Protein AF-A0A2E3AZ59-F1 (afdb_monomer)

Secondary structure (DSSP, 8-state):
-----SPPHHHHHHHHHHHHHHHHHHHHHH-S-HHHHHHHHHHHHHHHHHHHHHTT-HHHHHHIIIIIIIIIIHHHHHHHHH-------TTTHHHHHHHHHHHHHHHHHHHHHHHHS-HHHH------S-TTSSSS-HHHHHHHHHHHTSHHHHHHHHHHHHHHHHHHHHHH----

Solvent-accessible surface area (backbone atoms only — not comparable to full-atom values): 10117 Å² total; per-residue (Å²): 144,88,81,83,85,69,79,47,74,64,54,52,51,48,54,54,41,53,50,50,29,54,53,31,56,52,44,32,76,67,44,92,46,67,50,62,18,28,54,36,46,27,52,27,39,48,35,50,20,52,52,28,47,76,69,72,36,54,65,60,19,51,47,33,44,53,46,47,29,59,42,51,26,47,50,49,29,52,54,48,65,68,56,85,78,78,79,87,72,85,73,50,78,68,50,55,68,60,51,49,57,64,53,51,54,52,51,51,51,51,52,45,61,64,66,74,44,68,61,81,73,72,64,76,65,84,74,86,63,77,86,83,66,68,88,81,41,63,65,60,52,53,51,48,41,40,62,66,77,36,35,65,60,48,50,52,51,52,51,49,54,51,50,50,51,52,50,54,51,57,70,67,55,74,79,130

Radius of gyration: 21.85 Å; Cα contacts (8 Å, |Δi|>4): 93; chains: 1; bounding box: 46×42×78 Å

pLDDT: mean 82.05, std 17.54, range [39.5, 98.25]

Nearest PDB structures (foldseek):
  7wg5-assembly1_G  TM=8.136E-01  e=2.799E-06  Arabidopsis thaliana
  8e73-assembly1_6M  TM=8.277E-01  e=1.638E-05  Vigna radiata
  7zmh-assembly1_6  TM=7.702E-01  e=1.243E-05  Thermochaetoides thermophila DSM 1495
  6zka-assembly1_J  TM=6.347E-01  e=2.939E-03  Ovis aries
  8rgq-assembly1_J  TM=6.665E-01  e=9.368E-03  Mus musculus

Mean predicted aligned error: 10.32 Å

Structure (mmCIF, N/CA/C/O backbone):
data_AF-A0A2E3AZ59-F1
#
_entry.id   AF-A0A2E3AZ59-F1
#
loop_
_atom_site.group_PDB
_atom_site.id
_atom_site.type_symbol
_atom_site.label_atom_id
_atom_site.label_alt_id
_atom_site.label_comp_id
_atom_site.label_asym_id
_atom_site.label_entity_id
_atom_site.label_seq_id
_atom_site.pdbx_PDB_ins_code
_atom_site.Cartn_x
_atom_site.Cartn_y
_atom_site.Cartn_z
_atom_site.occupancy
_atom_site.B_iso_or_equiv
_atom_site.auth_seq_id
_atom_site.auth_comp_id
_atom_site.auth_asym_id
_atom_site.auth_atom_id
_atom_site.pdbx_PDB_model_num
ATOM 1 N N . MET A 1 1 ? 7.737 2.248 -43.122 1.00 44.78 1 MET A N 1
ATOM 2 C CA . MET A 1 1 ? 7.729 2.952 -41.824 1.00 44.78 1 MET A CA 1
ATOM 3 C C . MET A 1 1 ? 6.278 3.215 -41.453 1.00 44.78 1 MET A C 1
ATOM 5 O O . MET A 1 1 ? 5.835 4.338 -41.598 1.00 44.78 1 MET A O 1
ATOM 9 N N . GLU A 1 2 ? 5.519 2.183 -41.071 1.00 46.75 2 GLU A N 1
ATOM 10 C CA . GLU A 1 2 ? 4.106 2.366 -40.689 1.00 46.75 2 GLU A CA 1
ATOM 11 C C . GLU A 1 2 ? 3.578 1.127 -39.946 1.00 46.75 2 GLU A C 1
ATOM 13 O O . GLU A 1 2 ? 2.831 0.331 -40.496 1.00 46.75 2 GLU A O 1
ATOM 18 N N . PHE A 1 3 ? 4.062 0.912 -38.718 1.00 46.97 3 PHE A N 1
ATOM 19 C CA . PHE A 1 3 ? 3.460 -0.007 -37.731 1.00 46.97 3 PHE A CA 1
ATOM 20 C C . PHE A 1 3 ? 3.646 0.499 -36.284 1.00 46.97 3 PHE A C 1
ATOM 22 O O . PHE A 1 3 ? 3.462 -0.258 -35.336 1.00 46.97 3 PHE A O 1
ATOM 29 N N . ALA A 1 4 ? 4.032 1.766 -36.102 1.00 54.22 4 ALA A N 1
ATOM 30 C CA . ALA A 1 4 ? 4.046 2.404 -34.790 1.00 54.22 4 ALA A CA 1
ATOM 31 C C . ALA A 1 4 ? 2.634 2.941 -34.508 1.00 54.22 4 ALA A C 1
ATOM 33 O O . ALA A 1 4 ? 2.013 3.483 -35.416 1.00 54.22 4 ALA A O 1
ATOM 34 N N . ASP A 1 5 ? 2.155 2.780 -33.275 1.00 58.53 5 ASP A N 1
ATOM 35 C CA . ASP A 1 5 ? 0.933 3.395 -32.721 1.00 58.53 5 ASP A CA 1
ATOM 36 C C . ASP A 1 5 ? -0.376 2.587 -32.781 1.00 58.53 5 ASP A C 1
ATOM 38 O O . ASP A 1 5 ? -1.468 3.156 -32.761 1.00 58.53 5 ASP A O 1
ATOM 42 N N . LEU A 1 6 ? -0.313 1.251 -32.737 1.00 54.75 6 LEU A N 1
ATOM 43 C CA . LEU A 1 6 ? -1.399 0.516 -32.078 1.00 54.75 6 LEU A CA 1
ATOM 44 C C . LEU A 1 6 ? -1.042 0.391 -30.594 1.00 54.75 6 LEU A C 1
ATOM 46 O O . LEU A 1 6 ? 0.043 -0.119 -30.302 1.00 54.75 6 LEU A O 1
ATOM 50 N N . PRO A 1 7 ? -1.903 0.841 -29.658 1.00 63.53 7 PRO A N 1
ATOM 51 C CA . PRO A 1 7 ? -1.644 0.633 -28.243 1.00 63.53 7 PRO A CA 1
ATOM 52 C C . PRO A 1 7 ? -1.493 -0.868 -28.021 1.00 63.53 7 PRO A C 1
ATOM 54 O O . PRO A 1 7 ? -2.356 -1.658 -28.428 1.00 63.53 7 PRO A O 1
ATOM 57 N N . THR A 1 8 ? -0.370 -1.273 -27.431 1.00 82.44 8 THR A N 1
ATOM 58 C CA . THR A 1 8 ? -0.173 -2.684 -27.127 1.00 82.44 8 THR A CA 1
ATOM 59 C C . THR A 1 8 ? -1.258 -3.111 -26.140 1.00 82.44 8 THR A C 1
ATOM 61 O O . THR A 1 8 ? -1.796 -2.297 -25.385 1.00 82.44 8 THR A O 1
ATOM 64 N N . LEU A 1 9 ? -1.615 -4.397 -26.127 1.00 83.81 9 LEU A N 1
ATOM 65 C CA . LEU A 1 9 ? -2.611 -4.904 -25.176 1.00 83.81 9 LEU A CA 1
ATOM 66 C C . LEU A 1 9 ? -2.239 -4.536 -23.726 1.00 83.81 9 LEU A C 1
ATOM 68 O O . LEU A 1 9 ? -3.120 -4.258 -22.917 1.00 83.81 9 LEU A O 1
ATOM 72 N N . VAL A 1 10 ? -0.939 -4.453 -23.429 1.00 85.88 10 VAL A N 1
ATOM 73 C CA . VAL A 1 10 ? -0.396 -4.012 -22.139 1.00 85.88 10 VAL A CA 1
ATOM 74 C C . VAL A 1 10 ? -0.716 -2.541 -21.856 1.00 85.88 10 VAL A C 1
ATOM 76 O O . VAL A 1 10 ? -1.188 -2.244 -20.762 1.00 85.88 10 VAL A O 1
ATOM 79 N N . ASP A 1 11 ? -0.557 -1.638 -22.829 1.00 87.75 11 ASP A N 1
ATOM 80 C CA . ASP A 1 11 ? -0.865 -0.207 -22.663 1.00 87.75 11 ASP A CA 1
ATOM 81 C C . ASP A 1 11 ? -2.353 0.027 -22.388 1.00 87.75 11 ASP A C 1
ATOM 83 O O . ASP A 1 11 ? -2.728 0.832 -21.532 1.00 87.75 11 ASP A O 1
ATOM 87 N N . ILE A 1 12 ? -3.224 -0.709 -23.085 1.00 90.44 12 ILE A N 1
ATOM 88 C CA . ILE A 1 12 ? -4.675 -0.628 -22.874 1.00 90.44 12 ILE A CA 1
ATOM 89 C C . ILE A 1 12 ? -5.021 -1.075 -21.450 1.00 90.44 12 ILE A C 1
ATOM 91 O O . ILE A 1 12 ? -5.751 -0.381 -20.739 1.00 90.44 12 ILE A O 1
ATOM 95 N N . VAL A 1 13 ? -4.484 -2.221 -21.016 1.00 90.69 13 VAL A N 1
ATOM 96 C CA . VAL A 1 13 ? -4.709 -2.741 -19.660 1.00 90.69 13 VAL A CA 1
ATOM 97 C C . VAL A 1 13 ? -4.154 -1.774 -18.613 1.00 90.69 13 VAL A C 1
ATOM 99 O O . VAL A 1 13 ? -4.839 -1.502 -17.628 1.00 90.69 13 VAL A O 1
ATOM 102 N N . PHE A 1 14 ? -2.974 -1.195 -18.844 1.00 92.44 14 PHE A N 1
ATOM 103 C CA . PHE A 1 14 ? -2.369 -0.199 -17.963 1.00 92.44 14 PHE A CA 1
ATOM 104 C C . PHE A 1 14 ? -3.303 0.989 -17.731 1.00 92.44 14 PHE A C 1
ATOM 106 O O . PHE A 1 14 ? -3.635 1.291 -16.584 1.00 92.44 14 PHE A O 1
ATOM 113 N N . TRP A 1 15 ? -3.783 1.631 -18.799 1.00 93.12 15 TRP A N 1
ATOM 114 C CA . TRP A 1 15 ? -4.648 2.807 -18.684 1.00 93.12 15 TRP A CA 1
ATOM 115 C C . TRP A 1 15 ? -5.982 2.497 -18.002 1.00 93.12 15 TRP A C 1
ATOM 117 O O . TRP A 1 15 ? -6.451 3.290 -17.183 1.00 93.12 15 TRP A O 1
ATOM 127 N N . ILE A 1 16 ? -6.574 1.332 -18.286 1.00 94.69 16 ILE A N 1
ATOM 128 C CA . ILE A 1 16 ? -7.811 0.887 -17.630 1.00 94.69 16 ILE A CA 1
ATOM 129 C C . ILE A 1 16 ? -7.588 0.715 -16.124 1.00 94.69 16 ILE A C 1
ATOM 131 O O . ILE A 1 16 ? -8.355 1.247 -15.319 1.00 94.69 16 ILE A O 1
ATOM 135 N N . VAL A 1 17 ? -6.533 -0.000 -15.726 1.00 95.19 17 VAL A N 1
ATOM 136 C CA . VAL A 1 17 ? -6.229 -0.269 -14.313 1.00 95.19 17 VAL A CA 1
ATOM 137 C C . VAL A 1 17 ? -5.813 1.012 -13.582 1.00 95.19 17 VAL A C 1
ATOM 139 O O . VAL A 1 17 ? -6.218 1.225 -12.436 1.00 95.19 17 VAL A O 1
ATOM 142 N N . ALA A 1 18 ? -5.065 1.901 -14.237 1.00 95.12 18 ALA A N 1
ATOM 143 C CA . ALA A 1 18 ? -4.673 3.196 -13.691 1.00 95.12 18 ALA A CA 1
ATOM 144 C C . ALA A 1 18 ? -5.896 4.081 -13.410 1.00 95.12 18 ALA A C 1
ATOM 146 O O . ALA A 1 18 ? -6.047 4.589 -12.297 1.00 95.12 18 ALA A O 1
ATOM 147 N N . LEU A 1 19 ? -6.821 4.198 -14.370 1.00 95.50 19 LEU A N 1
ATOM 148 C CA . LEU A 1 19 ? -8.084 4.909 -14.160 1.00 95.50 19 LEU A CA 1
ATOM 149 C C . LEU A 1 19 ? -8.882 4.290 -13.015 1.00 95.50 19 LEU A C 1
ATOM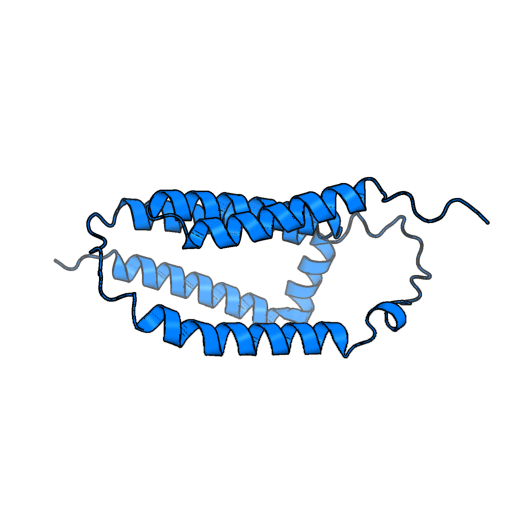 151 O O . LEU A 1 19 ? -9.361 5.013 -12.143 1.00 95.50 19 LEU A O 1
ATOM 155 N N . PHE A 1 20 ? -8.986 2.962 -12.973 1.00 95.56 20 PHE A N 1
ATOM 156 C CA . PHE A 1 20 ? -9.710 2.271 -11.910 1.00 95.56 20 PHE A CA 1
ATOM 157 C C . PHE A 1 20 ? -9.103 2.534 -10.525 1.00 95.56 20 PHE A C 1
ATOM 159 O O . PHE A 1 20 ? -9.833 2.749 -9.558 1.00 95.56 20 PHE A O 1
ATOM 166 N N . THR A 1 21 ? -7.773 2.607 -10.437 1.00 96.31 21 THR A N 1
ATOM 167 C CA . THR A 1 21 ? -7.051 2.945 -9.203 1.00 96.31 21 THR A CA 1
ATOM 168 C C . THR A 1 21 ? -7.366 4.372 -8.747 1.00 96.31 21 THR A C 1
ATOM 170 O O . THR A 1 21 ? -7.686 4.590 -7.577 1.00 96.31 21 THR A O 1
ATOM 173 N N . ILE A 1 22 ? -7.351 5.342 -9.669 1.00 95.25 22 ILE A N 1
ATOM 174 C CA . ILE A 1 22 ? -7.668 6.749 -9.375 1.00 95.25 22 ILE A CA 1
ATOM 175 C C . ILE A 1 22 ? -9.129 6.896 -8.935 1.00 95.25 22 ILE A C 1
ATOM 177 O O . ILE A 1 22 ? -9.405 7.470 -7.879 1.00 95.25 22 ILE A O 1
ATOM 181 N N . PHE A 1 23 ? -10.071 6.345 -9.706 1.00 95.56 23 PHE A N 1
ATOM 182 C CA . PHE A 1 23 ? -11.494 6.392 -9.371 1.00 95.56 23 PHE A CA 1
ATOM 183 C C . PHE A 1 23 ? -11.788 5.698 -8.047 1.00 95.56 23 PHE A C 1
ATOM 185 O O . PHE A 1 23 ? -12.545 6.229 -7.236 1.00 95.56 23 PHE A O 1
ATOM 192 N N . GLY A 1 24 ? -11.161 4.550 -7.792 1.00 93.44 24 GLY A N 1
ATOM 193 C CA . GLY A 1 24 ? -11.281 3.862 -6.518 1.00 93.44 24 GLY A CA 1
ATOM 194 C C . GLY A 1 24 ? -10.763 4.717 -5.359 1.00 93.44 24 GLY A C 1
ATOM 195 O O . GLY A 1 24 ? -11.459 4.845 -4.356 1.00 93.44 24 GLY A O 1
ATOM 196 N N . SER A 1 25 ? -9.613 5.387 -5.513 1.00 94.25 25 SER A N 1
ATOM 197 C CA . SER A 1 25 ? -9.0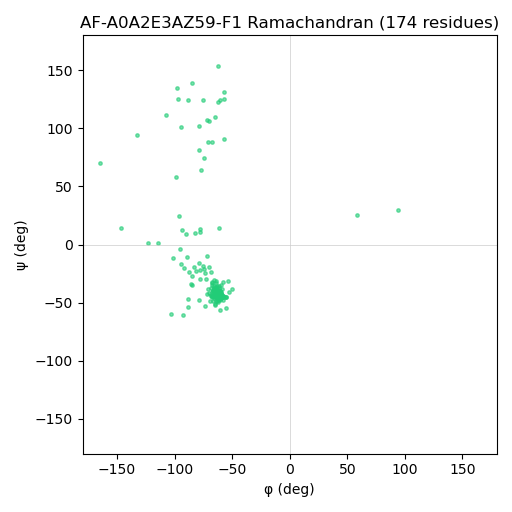68 6.288 -4.486 1.00 94.25 25 SER A CA 1
ATOM 198 C C . SER A 1 25 ? -10.011 7.453 -4.172 1.00 94.25 25 SER A C 1
ATOM 200 O O . SER A 1 25 ? -10.205 7.798 -3.006 1.00 94.25 25 SER A O 1
ATOM 202 N N . ILE A 1 26 ? -10.629 8.047 -5.195 1.00 94.00 26 ILE A N 1
ATOM 203 C CA . ILE A 1 26 ? -11.628 9.112 -5.021 1.00 94.00 26 ILE A CA 1
ATOM 204 C C . ILE A 1 26 ? -12.888 8.554 -4.342 1.00 94.00 26 ILE A C 1
ATOM 206 O O . ILE A 1 26 ? -13.469 9.182 -3.455 1.00 94.00 26 ILE A O 1
ATOM 210 N N . ALA A 1 27 ? -13.318 7.351 -4.714 1.00 93.56 27 ALA A N 1
ATOM 211 C CA . ALA A 1 27 ? -14.513 6.744 -4.149 1.00 93.56 27 ALA A CA 1
ATOM 212 C C . ALA A 1 27 ? -14.348 6.386 -2.657 1.00 93.56 27 ALA A C 1
ATOM 214 O O . ALA A 1 27 ? -15.304 6.554 -1.902 1.00 93.56 27 ALA A O 1
ATOM 215 N N . ILE A 1 28 ? -13.149 6.007 -2.191 1.00 94.06 28 ILE A N 1
ATOM 216 C CA . ILE A 1 28 ? -12.863 5.760 -0.759 1.00 94.06 28 ILE A CA 1
ATOM 217 C C . ILE A 1 28 ? -13.217 6.978 0.104 1.00 94.06 28 ILE A C 1
ATOM 219 O O . ILE A 1 28 ? -13.861 6.820 1.144 1.00 94.06 28 ILE A O 1
ATOM 223 N N . ILE A 1 29 ? -12.829 8.182 -0.333 1.00 90.38 29 ILE A N 1
ATOM 224 C CA . ILE A 1 29 ? -13.067 9.433 0.407 1.00 90.38 29 ILE A CA 1
ATOM 225 C C . ILE A 1 29 ? -14.480 9.997 0.205 1.00 90.38 29 ILE A C 1
ATOM 227 O O . ILE A 1 29 ? -14.962 10.756 1.039 1.00 90.38 29 ILE A O 1
ATOM 231 N N . THR A 1 30 ? -15.152 9.632 -0.891 1.00 88.69 30 THR A N 1
ATOM 232 C CA . THR A 1 30 ? -16.495 10.142 -1.220 1.00 88.69 30 THR A CA 1
ATOM 233 C C . THR A 1 30 ? -17.602 9.333 -0.538 1.00 88.69 30 THR A C 1
ATOM 235 O O . THR A 1 30 ? -18.699 9.834 -0.286 1.00 88.69 30 THR A O 1
ATOM 238 N N . VAL A 1 31 ? -17.352 8.055 -0.241 1.00 89.81 31 VAL A N 1
ATOM 239 C CA . VAL A 1 31 ? -18.350 7.159 0.347 1.00 89.81 31 VAL A CA 1
ATOM 240 C C . VAL A 1 31 ? -18.565 7.469 1.832 1.00 89.81 31 VAL A C 1
ATOM 242 O O . VAL A 1 31 ? -17.662 7.390 2.653 1.00 89.81 31 VAL A O 1
ATOM 245 N N . ASN A 1 32 ? -19.821 7.736 2.203 1.00 83.94 32 ASN A N 1
ATOM 246 C CA . ASN A 1 32 ? -20.212 8.096 3.575 1.00 83.94 32 ASN A CA 1
ATOM 247 C C . ASN A 1 32 ? -20.156 6.940 4.592 1.00 83.94 32 ASN A C 1
ATOM 249 O O . ASN A 1 32 ? -20.368 7.154 5.784 1.00 83.94 32 ASN A O 1
ATOM 253 N N . ASN A 1 33 ? -19.968 5.701 4.136 1.00 85.81 33 ASN A N 1
ATOM 254 C CA . ASN A 1 33 ? -19.931 4.525 4.998 1.00 85.81 33 ASN A CA 1
ATOM 255 C C . ASN A 1 33 ? -18.492 4.015 5.100 1.00 85.81 33 ASN A C 1
ATOM 257 O O . ASN A 1 33 ? -17.968 3.458 4.138 1.00 85.81 33 ASN A O 1
ATOM 261 N N . VAL A 1 34 ? -17.903 4.149 6.288 1.00 88.00 34 VAL A N 1
ATOM 262 C CA . VAL A 1 34 ? -16.494 3.822 6.547 1.00 88.00 34 VAL A CA 1
ATOM 263 C C . VAL A 1 34 ? -16.173 2.351 6.250 1.00 88.00 34 VAL A C 1
ATOM 265 O O . VAL A 1 34 ? -15.103 2.053 5.728 1.00 88.00 34 VAL A O 1
ATOM 268 N N . PHE A 1 35 ? -17.108 1.423 6.490 1.00 89.69 35 PHE A N 1
ATOM 269 C CA . PHE A 1 35 ? -16.919 0.014 6.130 1.00 89.69 35 PHE A CA 1
ATOM 270 C C . PHE A 1 35 ? -16.843 -0.171 4.609 1.00 89.69 35 PHE A C 1
ATOM 272 O O . PHE A 1 35 ? -15.951 -0.851 4.109 1.00 89.69 35 PHE A O 1
ATOM 279 N N . LYS A 1 36 ? -17.736 0.481 3.851 1.00 90.62 36 LYS A N 1
ATOM 280 C CA . LYS A 1 36 ? -17.678 0.445 2.380 1.00 90.62 36 LYS A CA 1
ATOM 281 C C . LYS A 1 36 ? -16.385 1.076 1.857 1.00 90.62 36 LYS A C 1
ATOM 283 O O . LYS A 1 36 ? -15.800 0.534 0.925 1.00 90.62 36 LYS A O 1
ATOM 288 N N . SER A 1 37 ? -15.921 2.166 2.469 1.00 92.50 37 SER A N 1
ATOM 289 C CA . SER A 1 37 ? -14.632 2.784 2.141 1.00 92.50 37 SER A CA 1
ATOM 290 C C . SER A 1 37 ? -13.456 1.836 2.397 1.00 92.50 37 SER A C 1
ATOM 292 O O . SER A 1 37 ? -12.560 1.758 1.564 1.00 92.50 37 SER A O 1
ATOM 294 N N . ALA A 1 38 ? -13.476 1.058 3.485 1.00 92.69 38 ALA A N 1
ATOM 295 C CA . ALA A 1 38 ? -12.445 0.056 3.770 1.00 92.69 38 ALA A CA 1
ATOM 296 C C . ALA A 1 38 ? -12.434 -1.096 2.744 1.00 92.69 38 ALA A C 1
ATOM 298 O O . ALA A 1 38 ? -11.369 -1.538 2.319 1.00 92.69 38 ALA A O 1
ATOM 299 N N . VAL A 1 39 ? -13.605 -1.548 2.281 1.00 93.19 39 VAL A N 1
ATOM 300 C CA . VAL A 1 39 ? -13.691 -2.550 1.200 1.00 93.19 39 VAL A CA 1
ATOM 301 C C . VAL A 1 39 ? -13.196 -1.975 -0.132 1.00 93.19 39 VAL A C 1
ATOM 303 O O . VAL A 1 39 ? -12.465 -2.646 -0.859 1.00 93.19 39 VAL A O 1
ATOM 306 N N . LEU A 1 40 ? -13.538 -0.722 -0.449 1.00 94.94 40 LEU A N 1
ATOM 307 C CA . LEU A 1 40 ? -13.003 -0.046 -1.634 1.00 94.94 40 LEU A CA 1
ATOM 308 C C . LEU A 1 40 ? -11.483 0.143 -1.559 1.00 94.94 40 LEU A C 1
ATOM 310 O O . LEU A 1 40 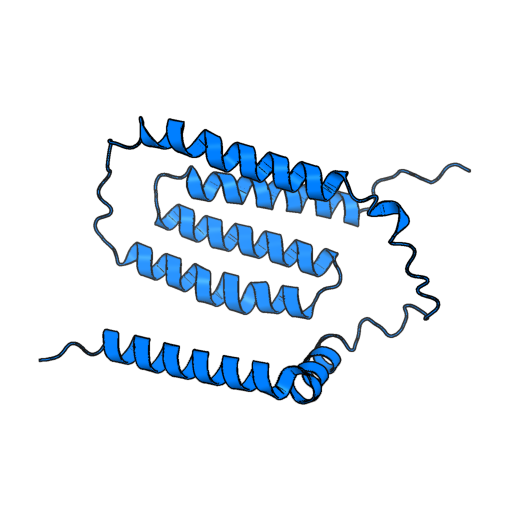? -10.811 0.015 -2.578 1.00 94.94 40 LEU A O 1
ATOM 314 N N . LEU A 1 41 ? -10.933 0.395 -0.368 1.00 95.50 41 LEU A N 1
ATOM 315 C CA . LEU A 1 41 ? -9.488 0.445 -0.151 1.00 95.50 41 LEU A CA 1
ATOM 316 C C . LEU A 1 41 ? -8.831 -0.881 -0.545 1.00 95.50 41 LEU A C 1
ATOM 318 O O . LEU A 1 41 ? -7.870 -0.873 -1.313 1.00 95.50 41 LEU A O 1
ATOM 322 N N . ALA A 1 42 ? -9.382 -2.014 -0.103 1.00 95.69 42 ALA A N 1
ATOM 323 C CA . ALA A 1 42 ? -8.898 -3.330 -0.518 1.00 95.69 42 ALA A CA 1
ATOM 324 C C . ALA A 1 42 ? -8.911 -3.478 -2.050 1.00 95.69 42 ALA A C 1
ATOM 326 O O . ALA A 1 42 ? -7.915 -3.895 -2.639 1.00 95.69 42 ALA A O 1
ATOM 327 N N . LEU A 1 43 ? -9.999 -3.056 -2.704 1.00 96.00 43 LEU A N 1
ATOM 328 C CA . LEU A 1 43 ? -10.129 -3.104 -4.161 1.00 96.00 43 LEU A CA 1
ATOM 329 C C . LEU A 1 43 ? -9.074 -2.239 -4.875 1.00 96.00 43 LEU A C 1
ATOM 331 O O . LEU A 1 43 ? -8.453 -2.706 -5.825 1.00 96.00 43 LEU A O 1
ATOM 335 N N . THR A 1 44 ? -8.808 -1.018 -4.396 1.00 96.81 44 THR A N 1
ATOM 336 C CA . THR A 1 44 ? -7.745 -0.165 -4.965 1.00 96.81 44 THR A CA 1
ATOM 337 C C . THR A 1 44 ? -6.354 -0.766 -4.808 1.00 96.81 44 THR A C 1
ATOM 339 O O . THR A 1 44 ? -5.546 -0.686 -5.728 1.00 96.81 44 THR A O 1
ATOM 342 N N . MET A 1 45 ? -6.077 -1.422 -3.679 1.00 97.19 45 MET A N 1
ATOM 343 C CA . MET A 1 45 ? -4.794 -2.088 -3.445 1.00 97.19 45 MET A CA 1
ATOM 344 C C . MET A 1 45 ? -4.597 -3.292 -4.377 1.00 97.19 45 MET A C 1
ATOM 346 O O . MET A 1 45 ? -3.473 -3.537 -4.815 1.00 97.19 45 MET A O 1
ATOM 350 N N . VAL A 1 46 ? -5.677 -3.993 -4.750 1.00 97.38 46 VAL A N 1
ATOM 351 C CA . VAL A 1 46 ? -5.644 -5.020 -5.807 1.00 97.38 46 VAL A CA 1
ATOM 352 C C . VAL A 1 46 ? -5.317 -4.396 -7.164 1.00 97.38 46 VAL A C 1
ATOM 354 O O . VAL A 1 46 ? -4.469 -4.919 -7.879 1.00 97.38 46 VAL A O 1
ATOM 357 N N . SER A 1 47 ? -5.927 -3.261 -7.516 1.00 96.81 47 SER A N 1
ATOM 358 C CA . SER A 1 47 ? -5.608 -2.560 -8.770 1.00 96.81 47 SER A CA 1
ATOM 359 C C . SER A 1 47 ? -4.141 -2.128 -8.837 1.00 96.81 47 SER A C 1
ATOM 361 O O . SER A 1 47 ? -3.500 -2.313 -9.867 1.00 96.81 47 SER A O 1
ATOM 363 N N . ILE A 1 48 ? -3.573 -1.656 -7.723 1.00 97.12 48 ILE A N 1
ATOM 364 C CA . ILE A 1 48 ? -2.141 -1.334 -7.622 1.00 97.12 48 ILE A CA 1
ATOM 365 C C . ILE A 1 48 ? -1.271 -2.586 -7.810 1.00 97.12 48 ILE A C 1
ATOM 367 O O . ILE A 1 48 ? -0.254 -2.524 -8.494 1.00 97.12 48 ILE A O 1
ATOM 371 N N . SER A 1 49 ? -1.667 -3.738 -7.261 1.00 96.62 49 SER A N 1
ATOM 372 C CA . SER A 1 49 ? -0.938 -4.996 -7.483 1.00 96.62 49 SER A CA 1
ATOM 373 C C . SER A 1 49 ? -0.904 -5.390 -8.963 1.00 96.62 49 SER A C 1
ATOM 375 O O . SER A 1 49 ? 0.147 -5.781 -9.467 1.00 96.62 49 SER A O 1
ATOM 377 N N . ILE A 1 50 ? -2.014 -5.208 -9.686 1.00 95.44 50 ILE A N 1
ATOM 378 C CA . ILE A 1 50 ? -2.055 -5.437 -11.137 1.00 95.44 50 ILE A CA 1
ATOM 379 C C . ILE A 1 50 ? -1.046 -4.525 -11.849 1.00 95.44 50 ILE A C 1
ATOM 381 O O . ILE A 1 50 ? -0.311 -5.007 -12.706 1.00 95.44 50 ILE A O 1
ATOM 385 N N . LEU A 1 51 ? -0.935 -3.249 -11.457 1.00 93.81 51 LEU A N 1
ATOM 386 C CA . LEU A 1 51 ? 0.101 -2.359 -11.998 1.00 93.81 51 LEU A CA 1
ATOM 387 C C . LEU A 1 51 ? 1.516 -2.895 -11.727 1.00 93.81 51 LEU A C 1
ATOM 389 O O . LEU A 1 51 ? 2.340 -2.869 -12.633 1.00 93.81 51 LEU A O 1
ATOM 393 N N . TYR A 1 52 ? 1.801 -3.445 -10.542 1.00 92.56 52 TYR A N 1
ATOM 394 C CA . TYR A 1 52 ? 3.110 -4.057 -10.272 1.00 92.56 52 TYR A CA 1
ATOM 395 C C . TYR A 1 52 ? 3.415 -5.257 -11.173 1.00 92.56 52 TYR A C 1
ATOM 397 O O . TYR A 1 52 ? 4.537 -5.361 -11.664 1.00 92.56 52 TYR A O 1
ATOM 405 N N . PHE A 1 53 ? 2.433 -6.117 -11.452 1.00 90.69 53 PHE A N 1
ATOM 406 C CA . PHE A 1 53 ? 2.617 -7.209 -12.413 1.00 90.69 53 PHE A CA 1
ATOM 407 C C . PHE A 1 53 ? 2.860 -6.692 -13.837 1.00 90.69 53 PHE A C 1
ATOM 409 O O . PHE A 1 53 ? 3.708 -7.228 -14.544 1.00 90.69 53 PHE A O 1
ATOM 416 N N . LEU A 1 54 ? 2.187 -5.611 -14.249 1.00 89.12 54 LEU A N 1
ATOM 417 C CA . LEU A 1 54 ? 2.449 -4.971 -15.545 1.00 89.12 54 LEU A CA 1
ATOM 418 C C . LEU A 1 54 ? 3.871 -4.393 -15.635 1.00 89.12 54 LEU A C 1
ATOM 420 O O . LEU A 1 54 ? 4.457 -4.385 -16.713 1.00 89.12 54 LEU A O 1
ATOM 424 N N . LEU A 1 55 ? 4.440 -3.948 -14.512 1.00 88.06 55 LEU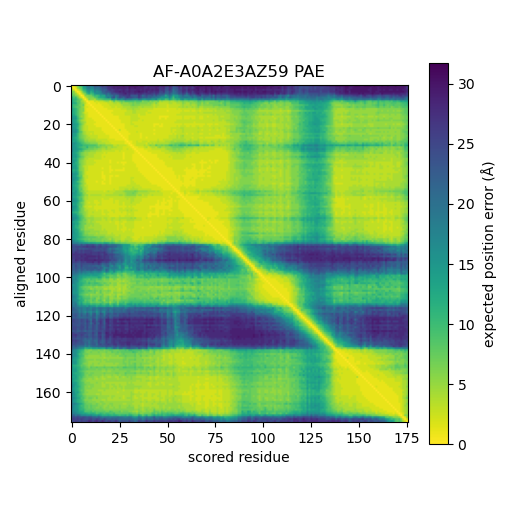 A N 1
ATOM 425 C CA . LEU A 1 55 ? 5.818 -3.459 -14.418 1.00 88.06 55 LEU A CA 1
ATOM 426 C C . LEU A 1 55 ? 6.861 -4.587 -14.262 1.00 88.06 55 LEU A C 1
ATOM 428 O O . LEU A 1 55 ? 8.025 -4.298 -13.993 1.00 88.06 55 LEU A O 1
ATOM 432 N N . SER A 1 56 ? 6.481 -5.862 -14.424 1.00 84.94 56 SER A N 1
ATOM 433 C CA . SER A 1 56 ? 7.357 -7.030 -14.191 1.00 84.94 56 SER A CA 1
ATOM 434 C C . SER A 1 56 ? 7.922 -7.107 -12.759 1.00 84.94 56 SER A C 1
ATOM 436 O O . SER A 1 56 ? 8.976 -7.693 -12.508 1.00 84.94 56 SER A O 1
ATOM 438 N N . ALA A 1 57 ? 7.221 -6.512 -11.788 1.00 87.44 57 ALA A N 1
ATOM 439 C CA . ALA A 1 57 ? 7.596 -6.488 -10.377 1.00 87.44 57 ALA A CA 1
ATOM 440 C C . ALA A 1 57 ? 6.835 -7.563 -9.579 1.00 87.44 57 ALA A C 1
ATOM 442 O O . ALA A 1 57 ? 6.133 -7.260 -8.611 1.00 87.44 57 ALA A O 1
ATOM 443 N N . ASP A 1 58 ? 6.982 -8.829 -9.975 1.00 88.75 58 ASP A N 1
ATOM 444 C CA . ASP A 1 58 ? 6.157 -9.945 -9.486 1.00 88.75 58 ASP A CA 1
ATOM 445 C C . ASP A 1 58 ? 6.207 -10.131 -7.965 1.00 88.75 58 ASP A C 1
ATOM 447 O O . ASP A 1 58 ? 5.172 -10.297 -7.318 1.00 88.75 58 ASP A O 1
ATOM 451 N N . PHE A 1 59 ? 7.401 -10.054 -7.367 1.00 90.00 59 PHE A N 1
ATOM 452 C CA . PHE A 1 59 ? 7.559 -10.195 -5.917 1.00 90.00 59 PHE A CA 1
ATOM 45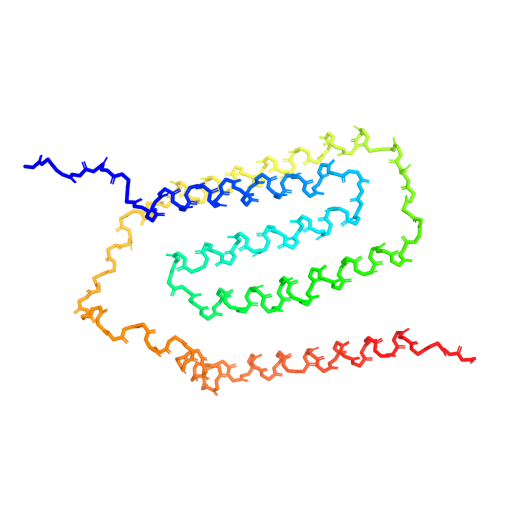3 C C . PHE A 1 59 ? 6.789 -9.105 -5.159 1.00 90.00 59 PHE A C 1
ATOM 455 O O . PHE A 1 59 ? 6.022 -9.405 -4.243 1.00 90.00 59 PHE A O 1
ATOM 462 N N . ILE A 1 60 ? 6.941 -7.845 -5.573 1.00 92.38 60 ILE A N 1
ATOM 463 C CA . ILE A 1 60 ? 6.255 -6.706 -4.951 1.00 92.38 60 ILE A CA 1
ATOM 464 C C . ILE A 1 60 ? 4.744 -6.803 -5.195 1.00 92.38 60 ILE A C 1
ATOM 466 O O . ILE A 1 60 ? 3.969 -6.569 -4.271 1.00 92.38 60 ILE A O 1
ATOM 470 N N . GLY A 1 61 ? 4.314 -7.224 -6.388 1.00 93.81 61 GLY A N 1
ATOM 471 C CA . GLY A 1 61 ? 2.906 -7.460 -6.715 1.00 93.81 61 GLY A CA 1
ATOM 472 C C . GLY A 1 61 ? 2.246 -8.497 -5.802 1.00 93.81 61 GLY A C 1
ATOM 473 O O . GLY A 1 61 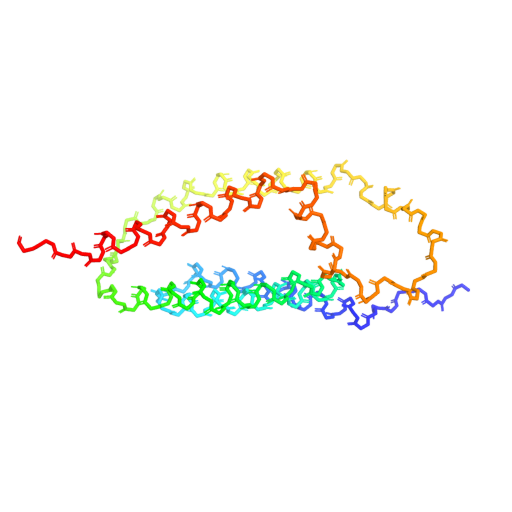? 1.147 -8.260 -5.292 1.00 93.81 61 GLY A O 1
ATOM 474 N N . VAL A 1 62 ? 2.932 -9.608 -5.519 1.00 94.31 62 VAL A N 1
ATOM 475 C CA . VAL A 1 62 ? 2.454 -10.638 -4.582 1.00 94.31 62 VAL A CA 1
ATOM 476 C C . VAL A 1 62 ? 2.435 -10.120 -3.142 1.00 94.31 62 VAL A C 1
ATOM 478 O O . VAL A 1 62 ? 1.437 -10.305 -2.442 1.00 94.31 62 VAL A O 1
ATOM 481 N N . ILE A 1 63 ? 3.486 -9.426 -2.691 1.00 95.38 63 ILE A N 1
ATOM 482 C CA . ILE A 1 63 ? 3.525 -8.812 -1.353 1.00 95.38 63 ILE A CA 1
ATOM 483 C C . ILE A 1 63 ? 2.410 -7.767 -1.186 1.00 95.38 63 ILE A C 1
ATOM 485 O O . ILE A 1 63 ? 1.795 -7.701 -0.120 1.00 95.38 63 ILE A O 1
ATOM 489 N N . GLN A 1 64 ? 2.078 -7.016 -2.240 1.00 97.12 64 GLN A N 1
ATOM 490 C CA . GLN A 1 64 ? 0.965 -6.067 -2.257 1.00 97.12 64 GLN A CA 1
ATOM 491 C C . GLN A 1 64 ? -0.370 -6.758 -1.943 1.00 97.12 64 GLN A C 1
ATOM 493 O O . GLN A 1 64 ? -1.155 -6.273 -1.125 1.00 97.12 64 GLN A O 1
ATOM 498 N N . ILE A 1 65 ? -0.615 -7.927 -2.538 1.00 97.06 65 ILE A N 1
ATOM 499 C CA . ILE A 1 65 ? -1.819 -8.718 -2.259 1.00 97.06 65 ILE A CA 1
ATOM 500 C C . ILE A 1 65 ? -1.766 -9.301 -0.846 1.00 97.06 65 ILE A C 1
ATOM 502 O O . ILE A 1 65 ? -2.731 -9.178 -0.099 1.00 97.06 65 ILE A O 1
ATOM 506 N N . LEU A 1 66 ? -0.657 -9.922 -0.446 1.00 97.00 66 LEU A N 1
ATOM 507 C CA . LEU A 1 66 ? -0.578 -10.615 0.843 1.00 97.00 66 LEU A CA 1
ATOM 508 C C . LEU A 1 66 ? -0.668 -9.654 2.035 1.00 97.00 66 LEU A C 1
ATOM 510 O O . LEU A 1 66 ? -1.444 -9.884 2.962 1.00 97.00 66 LEU A O 1
ATOM 514 N N . VAL A 1 67 ? 0.111 -8.573 2.015 1.00 96.88 67 VAL 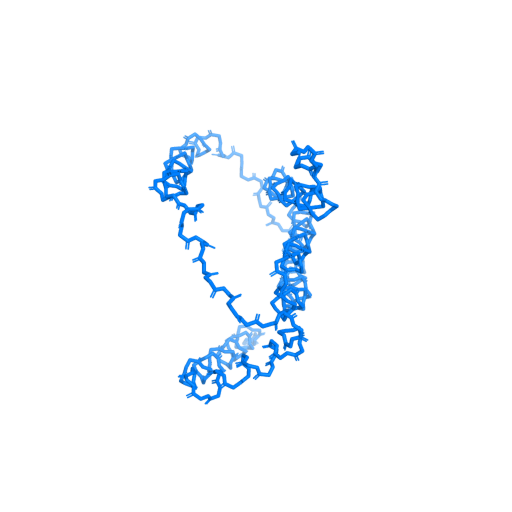A N 1
ATOM 515 C CA . VAL A 1 67 ? 0.243 -7.665 3.158 1.00 96.88 67 VAL A CA 1
ATOM 516 C C . VAL A 1 67 ? -0.823 -6.579 3.114 1.00 96.88 67 VAL A C 1
ATOM 518 O O . VAL A 1 67 ? -1.571 -6.424 4.078 1.00 96.88 67 VAL A O 1
ATOM 521 N N . TYR A 1 68 ? -0.943 -5.837 2.011 1.00 96.69 68 TYR A N 1
ATOM 522 C CA . TYR A 1 68 ? -1.836 -4.675 1.972 1.00 96.69 68 TYR A CA 1
ATOM 523 C C . TYR A 1 68 ? -3.297 -5.072 1.776 1.00 96.69 68 TYR A C 1
ATOM 525 O O . TYR A 1 68 ? -4.158 -4.618 2.532 1.00 96.69 68 TYR A O 1
ATOM 533 N N . VAL A 1 69 ? -3.588 -5.948 0.810 1.00 97.00 69 VAL A N 1
ATOM 534 C CA . VAL A 1 69 ? -4.959 -6.441 0.608 1.00 97.00 69 VAL A CA 1
ATOM 535 C C . VAL A 1 69 ? -5.324 -7.432 1.717 1.00 97.00 69 VAL A C 1
ATOM 537 O O . VAL A 1 69 ? -6.320 -7.228 2.403 1.00 97.00 69 VAL A O 1
ATOM 540 N N . GLY A 1 70 ? -4.507 -8.458 1.950 1.00 95.38 70 GLY A N 1
ATOM 541 C CA . GLY A 1 70 ? -4.832 -9.568 2.848 1.00 95.38 70 GLY A CA 1
ATOM 542 C C . GLY A 1 70 ? -4.830 -9.221 4.337 1.00 95.38 70 GLY A C 1
ATOM 543 O O . GLY A 1 70 ? -5.731 -9.650 5.055 1.00 95.38 70 GLY A O 1
ATOM 544 N N . ALA A 1 71 ? -3.852 -8.445 4.813 1.00 96.25 71 ALA A N 1
ATOM 545 C CA . ALA A 1 71 ? -3.720 -8.137 6.237 1.00 96.25 71 ALA A CA 1
ATOM 546 C C . ALA A 1 71 ? -4.207 -6.722 6.577 1.00 96.25 71 ALA A C 1
ATOM 548 O O . ALA A 1 71 ? -5.140 -6.567 7.362 1.00 96.25 71 ALA A O 1
ATOM 549 N N . VAL A 1 72 ? -3.605 -5.684 5.986 1.00 96.06 72 VAL A N 1
ATOM 550 C CA . VAL A 1 72 ? -3.842 -4.285 6.383 1.00 96.06 72 VAL A CA 1
ATOM 551 C C . VAL A 1 72 ? -5.282 -3.860 6.106 1.00 96.06 72 VAL A C 1
ATOM 553 O O . VAL A 1 72 ? -5.960 -3.373 7.009 1.00 96.06 72 VAL A O 1
ATOM 556 N N . SER A 1 73 ? -5.779 -4.053 4.882 1.00 95.25 73 SER A N 1
ATOM 557 C CA . SER A 1 73 ? -7.129 -3.602 4.522 1.00 95.25 73 SER A CA 1
ATOM 558 C C . SER A 1 73 ? -8.220 -4.362 5.287 1.00 95.25 73 SER A C 1
ATOM 560 O O . SER A 1 73 ? -9.188 -3.757 5.749 1.00 95.25 73 SER A O 1
ATOM 562 N N . VAL A 1 74 ? -8.019 -5.665 5.512 1.00 94.75 74 VAL A N 1
ATOM 563 C CA . VAL A 1 74 ? -8.918 -6.518 6.300 1.00 94.75 74 VAL A CA 1
ATOM 564 C C . VAL A 1 74 ? -8.911 -6.102 7.771 1.00 94.75 74 VAL A C 1
ATOM 566 O O . VAL A 1 74 ? -9.978 -5.959 8.367 1.00 94.75 74 VAL A O 1
ATOM 569 N N . LEU A 1 75 ? -7.736 -5.830 8.350 1.00 94.69 75 LEU A N 1
ATOM 570 C CA . LEU A 1 75 ? -7.608 -5.307 9.711 1.00 94.69 75 LEU A CA 1
ATOM 571 C C . LEU A 1 75 ? -8.342 -3.969 9.863 1.00 94.69 75 LEU A C 1
ATOM 573 O O . LEU A 1 75 ? -9.082 -3.793 10.828 1.00 94.69 75 LEU A O 1
ATOM 577 N N . ILE A 1 76 ? -8.186 -3.052 8.901 1.00 93.44 76 ILE A N 1
ATOM 578 C CA . ILE A 1 76 ? -8.907 -1.772 8.886 1.00 93.44 76 ILE A CA 1
ATOM 579 C C . ILE A 1 76 ? -10.417 -2.012 8.802 1.00 93.44 76 ILE A C 1
ATOM 581 O O . ILE A 1 76 ? -11.167 -1.421 9.576 1.00 93.44 76 ILE A O 1
ATOM 585 N N . ALA A 1 77 ? -10.878 -2.893 7.910 1.00 91.94 77 ALA A N 1
ATOM 586 C CA . ALA A 1 77 ? -12.298 -3.198 7.761 1.00 91.94 77 ALA A CA 1
ATOM 587 C C . ALA A 1 77 ? -12.906 -3.760 9.058 1.00 91.94 77 ALA A C 1
ATOM 589 O O . ALA A 1 77 ? -13.969 -3.302 9.483 1.00 91.94 77 ALA A O 1
ATOM 590 N N . PHE A 1 78 ? -12.216 -4.692 9.726 1.00 91.88 78 PHE A N 1
ATOM 591 C CA . PHE A 1 78 ? -12.640 -5.220 11.025 1.00 91.88 78 PHE A CA 1
ATOM 592 C C . PHE A 1 78 ? -12.620 -4.158 12.124 1.00 91.88 78 PHE A C 1
ATOM 594 O O . PHE A 1 78 ? -13.586 -4.047 12.878 1.00 91.88 78 PHE A O 1
ATOM 601 N N . ALA A 1 79 ? -11.555 -3.358 12.209 1.00 91.69 79 ALA A N 1
ATOM 602 C CA . ALA A 1 79 ? -11.434 -2.297 13.204 1.00 91.69 79 ALA A CA 1
ATOM 603 C C . ALA A 1 79 ? -12.566 -1.270 13.063 1.00 91.69 79 ALA A C 1
ATOM 605 O O . ALA A 1 79 ? -13.221 -0.927 14.044 1.00 91.69 79 ALA A O 1
ATOM 606 N N . VAL A 1 80 ? -12.853 -0.840 11.833 1.00 88.94 80 VAL A N 1
ATOM 607 C CA . VAL A 1 80 ? -13.952 0.080 11.526 1.00 88.94 80 VAL A CA 1
ATOM 608 C C . VAL A 1 80 ? -15.309 -0.539 11.852 1.00 88.94 80 VAL A C 1
ATOM 610 O O . VAL A 1 80 ? -16.162 0.143 12.407 1.00 88.94 80 VAL A O 1
ATOM 613 N N . MET A 1 81 ? -15.523 -1.820 11.538 1.00 89.00 81 MET A N 1
ATOM 614 C CA . MET A 1 81 ? -16.777 -2.510 11.859 1.00 89.00 81 MET A CA 1
ATOM 615 C C . MET A 1 81 ? -17.009 -2.624 13.374 1.00 89.00 81 MET A C 1
ATOM 617 O O . MET A 1 81 ? -18.154 -2.592 13.826 1.00 89.00 81 MET A O 1
ATOM 621 N N . LEU A 1 82 ? -15.937 -2.758 14.162 1.00 89.06 82 LEU A N 1
ATOM 622 C CA . LEU A 1 82 ? -16.009 -2.840 15.621 1.00 89.06 82 LEU A CA 1
ATOM 623 C C . LEU A 1 82 ? -16.348 -1.484 16.266 1.00 89.06 82 LEU A C 1
ATOM 625 O O . LEU A 1 82 ? -16.984 -1.441 17.322 1.00 89.06 82 LEU A O 1
ATOM 629 N N . VAL A 1 83 ? -15.953 -0.376 15.633 1.00 85.44 83 VAL A N 1
ATOM 630 C CA . VAL A 1 83 ? -16.248 0.985 16.099 1.00 85.44 83 VAL A CA 1
ATOM 631 C C . VAL A 1 83 ? -17.689 1.351 15.727 1.00 85.44 83 VAL A C 1
ATOM 633 O O . VAL A 1 83 ? -18.002 1.678 14.587 1.00 85.44 83 VAL A O 1
ATOM 636 N N . LYS A 1 84 ? -18.590 1.287 16.715 1.00 62.09 84 LYS A N 1
ATOM 637 C CA . LYS A 1 84 ? -20.040 1.468 16.521 1.00 62.09 84 LYS A CA 1
ATOM 638 C C . LYS A 1 84 ? -20.502 2.910 16.285 1.00 62.09 84 LYS A C 1
ATOM 640 O O . LYS A 1 84 ? -21.560 3.086 15.690 1.00 62.09 84 LYS A O 1
ATOM 645 N N . ASP A 1 85 ? -19.724 3.917 16.680 1.00 64.69 85 ASP A N 1
ATOM 646 C CA . ASP A 1 85 ? -20.158 5.319 16.656 1.00 64.69 85 ASP A CA 1
ATOM 647 C C . ASP A 1 85 ? -19.100 6.224 16.019 1.00 64.69 85 ASP A C 1
ATOM 649 O O . ASP A 1 85 ? -18.186 6.712 16.681 1.00 64.69 85 ASP A O 1
ATOM 653 N N . VAL A 1 86 ? -19.236 6.475 14.714 1.00 62.25 86 VAL A N 1
ATOM 654 C CA . VAL A 1 86 ? -18.508 7.559 14.042 1.00 62.25 86 VAL A CA 1
ATOM 655 C C . VAL A 1 86 ? -19.440 8.776 14.027 1.00 62.25 86 VAL A C 1
ATOM 657 O O . VAL A 1 86 ? -20.385 8.797 13.231 1.00 62.25 86 VAL A O 1
ATOM 660 N N . PRO A 1 87 ? -19.266 9.772 14.920 1.00 56.53 87 PRO A N 1
ATOM 661 C CA . PRO A 1 87 ? -20.144 10.933 14.950 1.00 56.53 87 PRO A CA 1
ATOM 662 C C . PRO A 1 87 ? -20.073 11.673 13.610 1.00 56.53 87 PRO A C 1
ATOM 664 O O . PRO A 1 87 ? -19.002 12.086 13.164 1.00 56.53 87 PRO A O 1
ATOM 667 N N . LYS A 1 88 ? -21.230 11.862 12.963 1.00 55.53 88 LYS A N 1
ATOM 668 C CA . LYS A 1 88 ? -21.365 12.725 11.782 1.00 55.53 88 LYS A CA 1
ATOM 669 C C . LYS A 1 88 ? -21.146 14.178 12.202 1.00 55.53 88 LYS A C 1
ATOM 671 O O . LYS A 1 88 ? -22.086 14.880 12.565 1.00 55.53 88 LYS A O 1
ATOM 676 N N . SER A 1 89 ? -19.897 14.629 12.187 1.00 53.19 89 SER A N 1
ATOM 677 C CA . SER A 1 89 ? -19.572 16.041 12.378 1.00 53.19 89 SER A CA 1
ATOM 678 C C . SER A 1 89 ? -19.976 16.832 11.130 1.00 53.19 89 SER A C 1
ATOM 680 O O . SER A 1 89 ? -19.321 16.762 10.094 1.00 53.19 89 SER A O 1
ATOM 682 N N . ASN A 1 90 ? -21.056 17.609 11.234 1.00 52.66 90 ASN A N 1
ATOM 683 C CA . ASN A 1 90 ? -21.546 18.517 10.187 1.00 52.66 90 ASN A CA 1
ATOM 684 C C . ASN A 1 90 ? -20.745 19.840 10.085 1.00 52.66 90 ASN A C 1
ATOM 686 O O . ASN A 1 90 ? -21.186 20.775 9.424 1.00 52.66 90 ASN A O 1
ATOM 690 N N . SER A 1 91 ? -19.562 19.948 10.706 1.00 53.50 91 SER A N 1
ATOM 691 C CA . SER A 1 91 ? -18.734 21.172 10.681 1.00 53.50 91 SER A CA 1
ATOM 692 C C . SER A 1 91 ? -17.724 21.226 9.517 1.00 53.50 91 SER A C 1
ATOM 694 O O . SER A 1 91 ? -16.861 22.105 9.478 1.00 53.50 91 SER A O 1
ATOM 696 N N . ALA A 1 92 ? -17.801 20.293 8.565 1.00 55.84 92 ALA A N 1
ATOM 697 C CA . ALA A 1 92 ? -16.794 20.111 7.518 1.00 55.84 92 ALA A CA 1
ATOM 698 C C . ALA A 1 92 ? -16.752 21.234 6.462 1.00 55.84 92 ALA A C 1
ATOM 700 O O . ALA A 1 92 ? -15.728 21.392 5.802 1.00 55.84 92 ALA A O 1
ATOM 701 N N . ASN A 1 93 ? -17.812 22.040 6.317 1.00 56.72 93 ASN A N 1
ATOM 702 C CA . ASN A 1 93 ? -17.954 22.935 5.161 1.00 56.72 93 ASN A CA 1
ATOM 703 C C . ASN A 1 93 ? -16.931 24.090 5.120 1.00 56.72 93 ASN A C 1
ATOM 705 O O . ASN A 1 93 ? -16.622 24.586 4.042 1.00 56.72 93 ASN A O 1
ATOM 709 N N . ASN A 1 94 ? -16.368 24.495 6.266 1.00 57.03 94 ASN A N 1
ATOM 710 C CA . ASN A 1 94 ? -15.345 25.551 6.310 1.00 57.03 94 ASN A CA 1
ATOM 711 C C . ASN A 1 94 ? -13.905 25.002 6.229 1.00 57.03 94 ASN A C 1
ATOM 713 O O . ASN A 1 94 ? -12.990 25.731 5.857 1.00 57.03 94 ASN A O 1
ATOM 717 N N . LEU A 1 95 ? -13.700 23.716 6.546 1.00 57.59 95 LEU A N 1
ATOM 718 C CA . LEU A 1 95 ? -12.386 23.061 6.486 1.00 57.59 95 LEU A CA 1
ATOM 719 C C . LEU A 1 95 ? -12.072 22.525 5.086 1.00 57.59 95 LEU A C 1
ATOM 721 O O . LEU A 1 95 ? -10.927 22.620 4.659 1.00 57.59 95 LEU A O 1
ATOM 725 N N . ILE A 1 96 ? -13.073 22.052 4.334 1.00 59.72 96 ILE A N 1
ATOM 726 C CA . ILE A 1 96 ? -12.878 21.629 2.936 1.00 59.72 96 ILE A CA 1
ATOM 727 C C . ILE A 1 96 ? -12.344 22.765 2.055 1.00 59.72 96 ILE A C 1
ATOM 729 O O . ILE A 1 96 ? -11.438 22.527 1.264 1.00 59.72 96 ILE A O 1
ATOM 733 N N . ASN A 1 97 ? -12.803 24.007 2.251 1.00 63.41 97 ASN A N 1
ATOM 734 C CA . ASN A 1 97 ? -12.263 25.161 1.523 1.00 63.41 97 ASN A CA 1
ATOM 735 C C . ASN A 1 97 ? -10.800 25.451 1.892 1.00 63.41 97 ASN A C 1
ATOM 737 O O . ASN A 1 97 ? -10.032 25.900 1.043 1.00 63.41 97 ASN A O 1
ATOM 741 N N . LEU A 1 98 ? -10.392 25.149 3.129 1.00 69.56 98 LEU A N 1
ATOM 742 C CA . LEU A 1 98 ? -9.010 25.314 3.574 1.00 69.56 98 LEU A CA 1
ATOM 743 C C . LEU A 1 98 ? -8.098 24.183 3.066 1.00 69.56 98 LEU A C 1
ATOM 745 O O . LEU A 1 98 ? -6.919 24.419 2.819 1.00 69.56 98 LEU A O 1
ATOM 749 N N . SER A 1 99 ? -8.634 22.975 2.856 1.00 74.75 99 SER A N 1
ATOM 750 C CA . SER A 1 99 ? -7.885 21.815 2.348 1.00 74.75 99 SER A CA 1
ATOM 751 C C . SER A 1 99 ? -7.573 21.870 0.844 1.00 74.75 99 SER A C 1
ATOM 753 O O . SER A 1 99 ? -6.649 21.189 0.397 1.00 74.75 99 SER A O 1
ATOM 755 N N . ILE A 1 100 ? -8.277 22.697 0.059 1.00 81.75 100 ILE A N 1
ATOM 756 C CA . ILE A 1 100 ? -8.039 22.838 -1.394 1.00 81.75 100 ILE A CA 1
ATOM 757 C C . ILE A 1 100 ? -6.660 23.442 -1.682 1.00 81.75 100 ILE A C 1
ATOM 759 O O . ILE A 1 100 ? -5.970 22.993 -2.598 1.00 81.75 100 ILE A O 1
ATOM 763 N N . ILE A 1 101 ? -6.238 24.434 -0.893 1.00 84.00 101 ILE A N 1
ATOM 764 C CA . ILE A 1 101 ? -4.964 25.144 -1.080 1.00 84.00 101 ILE A CA 1
ATOM 765 C C . ILE A 1 101 ? -3.762 24.183 -0.975 1.00 84.00 101 ILE A C 1
ATOM 767 O O . ILE A 1 101 ? -3.009 24.088 -1.947 1.00 84.00 101 ILE A O 1
ATOM 771 N N . PRO A 1 102 ? -3.572 23.418 0.123 1.00 87.94 102 PRO A N 1
ATOM 772 C CA . PRO A 1 102 ? -2.444 22.494 0.227 1.00 87.94 102 PRO A CA 1
ATOM 773 C C . PRO A 1 102 ? -2.524 21.343 -0.784 1.00 87.94 102 PRO A C 1
ATOM 775 O O . PRO A 1 102 ? -1.492 20.955 -1.325 1.00 87.94 102 PRO A O 1
ATOM 778 N N . SER A 1 103 ? -3.723 20.830 -1.098 1.00 86.56 103 SER A N 1
ATOM 779 C CA . SER A 1 103 ? -3.886 19.777 -2.113 1.00 86.56 103 SER A CA 1
ATOM 780 C C . SER A 1 103 ? -3.475 20.256 -3.510 1.00 86.56 103 SER A C 1
ATOM 782 O O . SER A 1 103 ? -2.760 19.546 -4.215 1.00 86.56 103 SER A O 1
ATOM 784 N N . THR A 1 104 ? -3.855 21.482 -3.881 1.00 87.56 104 THR A N 1
ATOM 785 C CA . THR A 1 104 ? -3.506 22.075 -5.180 1.00 87.56 104 THR A CA 1
ATOM 786 C C . THR A 1 104 ? -2.007 22.340 -5.283 1.00 87.56 104 THR A C 1
ATOM 788 O O . THR A 1 104 ? -1.397 21.993 -6.289 1.00 87.56 104 THR A O 1
ATOM 791 N N . ILE A 1 105 ? -1.393 22.900 -4.233 1.00 92.56 105 ILE A N 1
ATOM 792 C CA . ILE A 1 105 ? 0.059 23.136 -4.193 1.00 92.56 105 ILE A CA 1
ATOM 793 C C . ILE A 1 105 ? 0.817 21.815 -4.362 1.00 92.56 105 ILE A C 1
ATOM 795 O O . ILE A 1 105 ? 1.746 21.738 -5.162 1.00 92.56 105 ILE A O 1
ATOM 799 N N . PHE A 1 106 ? 0.395 20.764 -3.656 1.00 90.81 106 PHE A N 1
ATOM 800 C CA . PHE A 1 106 ? 1.022 19.449 -3.755 1.00 90.81 106 PHE A CA 1
ATOM 801 C C . PHE A 1 106 ? 0.911 18.851 -5.166 1.00 90.81 106 PHE A C 1
ATOM 803 O O . PHE A 1 106 ? 1.895 18.336 -5.693 1.00 90.81 106 PHE A O 1
ATOM 810 N N . LEU A 1 107 ? -0.252 18.983 -5.814 1.00 90.19 107 LEU A N 1
ATOM 811 C CA . LEU A 1 107 ? -0.460 18.517 -7.189 1.00 90.19 107 LEU A CA 1
ATOM 812 C C . LEU A 1 107 ? 0.441 19.274 -8.177 1.00 90.19 107 LEU A C 1
ATOM 814 O O . LEU A 1 107 ? 1.078 18.650 -9.021 1.00 90.19 107 LEU A O 1
ATOM 818 N N . VAL A 1 108 ? 0.564 20.598 -8.036 1.00 91.06 108 VAL A N 1
ATOM 819 C CA . VAL A 1 108 ? 1.457 21.417 -8.876 1.00 91.06 108 VAL A CA 1
ATOM 820 C C . VAL A 1 108 ? 2.918 21.002 -8.709 1.00 91.06 108 VAL A C 1
ATOM 822 O O . VAL A 1 108 ? 3.628 20.899 -9.706 1.00 91.06 108 VAL A O 1
ATOM 825 N N . ILE A 1 109 ? 3.363 20.719 -7.481 1.00 90.38 109 ILE A N 1
ATOM 826 C CA . ILE A 1 109 ? 4.728 20.240 -7.226 1.00 90.38 109 ILE A CA 1
ATOM 827 C C . ILE A 1 109 ? 4.964 18.901 -7.929 1.00 90.38 109 ILE A C 1
ATOM 829 O O . ILE A 1 109 ? 5.959 18.768 -8.631 1.00 90.38 109 ILE A O 1
ATOM 833 N N . ILE A 1 110 ? 4.040 17.941 -7.812 1.00 88.06 110 ILE A N 1
ATOM 834 C CA . ILE A 1 110 ? 4.160 16.649 -8.506 1.00 88.06 110 ILE A CA 1
ATOM 835 C C . ILE A 1 110 ? 4.187 16.847 -10.024 1.00 88.06 110 ILE A C 1
ATOM 837 O O . ILE A 1 110 ? 5.048 16.286 -10.695 1.00 88.06 110 ILE A O 1
ATOM 841 N N . ALA A 1 111 ? 3.281 17.660 -10.571 1.00 86.69 111 ALA A N 1
ATOM 842 C CA . ALA A 1 111 ? 3.225 17.927 -12.005 1.00 86.69 111 ALA A CA 1
ATOM 843 C C . ALA A 1 111 ? 4.520 18.578 -12.514 1.00 86.69 111 ALA A C 1
ATOM 845 O O . ALA A 1 111 ? 5.020 18.208 -13.575 1.00 86.69 111 ALA A O 1
ATOM 846 N N . PHE A 1 112 ? 5.096 19.501 -11.736 1.00 86.88 112 PHE A N 1
ATOM 847 C CA . PHE A 1 112 ? 6.386 20.103 -12.047 1.00 86.88 112 PHE A CA 1
ATOM 848 C C . PHE A 1 112 ? 7.527 19.086 -11.943 1.00 86.88 112 PHE A C 1
ATOM 850 O O . PHE A 1 112 ? 8.330 19.016 -12.858 1.00 86.88 112 PHE A O 1
ATOM 857 N N . SER A 1 113 ? 7.593 18.256 -10.900 1.00 84.06 113 SER A N 1
ATOM 858 C CA . SER A 1 113 ? 8.627 17.218 -10.767 1.00 84.06 113 SER A CA 1
ATOM 859 C C . SER A 1 113 ? 8.577 16.183 -11.894 1.00 84.06 113 SER A C 1
ATOM 861 O O . SER A 1 113 ? 9.615 15.798 -12.423 1.00 84.06 113 SER A O 1
ATOM 863 N N . VAL A 1 114 ? 7.378 15.758 -12.300 1.00 82.56 114 VAL A N 1
ATOM 864 C CA . VAL A 1 114 ? 7.208 14.809 -13.409 1.00 82.56 114 VAL A CA 1
ATOM 865 C C . VAL A 1 114 ? 7.532 15.466 -14.757 1.00 82.56 114 VAL A C 1
ATOM 867 O O . VAL A 1 114 ? 8.133 14.823 -15.609 1.00 82.56 114 VAL A O 1
ATOM 870 N N . GLY A 1 115 ? 7.165 16.738 -14.957 1.00 74.81 115 GLY A N 1
ATOM 871 C CA . GLY A 1 115 ? 7.355 17.450 -16.228 1.00 74.81 115 GLY A CA 1
ATOM 872 C C . GLY A 1 115 ? 8.710 18.149 -16.413 1.00 74.81 115 GLY A C 1
ATOM 873 O O . GLY A 1 115 ? 9.104 18.402 -17.547 1.00 74.81 115 GLY A O 1
ATOM 874 N N . ALA A 1 116 ? 9.418 18.489 -15.331 1.00 67.00 116 ALA A N 1
ATOM 875 C CA . ALA A 1 116 ? 10.713 19.180 -15.375 1.00 67.00 116 ALA A CA 1
ATOM 876 C C . ALA A 1 116 ? 11.873 18.238 -15.720 1.00 67.00 116 ALA A C 1
ATOM 878 O O . ALA A 1 116 ? 12.925 18.680 -16.184 1.00 67.00 116 ALA A O 1
ATOM 879 N N . GLU A 1 117 ? 11.690 16.941 -15.504 1.00 61.91 117 GLU A N 1
ATOM 880 C CA . GLU A 1 117 ? 12.644 15.924 -15.906 1.00 61.91 117 GLU A CA 1
ATOM 881 C C . GLU A 1 117 ? 12.203 15.340 -17.254 1.00 61.91 117 GLU A C 1
ATOM 883 O O . GLU A 1 117 ? 11.088 14.855 -17.407 1.00 61.91 117 GLU A O 1
ATOM 888 N N . ASN A 1 118 ? 13.074 15.353 -18.265 1.00 56.22 118 ASN A N 1
ATOM 889 C CA . ASN A 1 118 ? 12.841 14.580 -19.487 1.00 56.22 118 ASN A CA 1
ATOM 890 C C . ASN A 1 118 ? 13.108 13.098 -19.186 1.00 56.22 118 ASN A C 1
ATOM 892 O O . ASN A 1 118 ? 14.145 12.558 -19.580 1.00 56.22 118 ASN A O 1
ATOM 896 N N . TRP A 1 119 ? 12.189 12.442 -18.468 1.00 55.81 119 TRP A N 1
ATOM 897 C CA . TRP A 1 119 ? 12.263 11.010 -18.144 1.00 55.81 119 TRP A CA 1
ATOM 898 C C . TRP A 1 119 ? 12.537 10.180 -19.410 1.00 55.81 119 TRP A C 1
ATOM 900 O O . TRP A 1 119 ? 13.389 9.295 -19.398 1.00 55.81 119 TRP A O 1
ATOM 910 N N . ILE A 1 120 ? 11.928 10.581 -20.534 1.00 53.91 120 ILE A N 1
ATOM 911 C CA . ILE A 1 120 ? 12.010 9.943 -21.858 1.00 53.91 120 ILE A CA 1
ATOM 912 C C . ILE A 1 120 ? 13.453 9.843 -22.392 1.00 53.91 120 ILE A C 1
ATOM 914 O O . ILE A 1 120 ? 13.780 8.882 -23.079 1.00 53.91 120 ILE A O 1
ATOM 918 N N . THR A 1 121 ? 14.344 10.790 -22.078 1.00 51.94 121 THR A N 1
ATOM 919 C CA . THR A 1 121 ? 15.724 10.791 -22.616 1.00 51.94 121 THR A CA 1
ATOM 920 C C . THR A 1 121 ? 16.730 10.108 -21.686 1.00 51.94 121 THR A C 1
ATOM 922 O O . THR A 1 121 ? 17.814 9.747 -22.123 1.00 51.94 121 THR A O 1
ATOM 925 N N . LYS A 1 122 ? 16.390 9.901 -20.407 1.00 50.84 122 LYS A N 1
ATOM 926 C CA . LYS A 1 122 ? 17.260 9.204 -19.440 1.00 50.84 122 LYS A CA 1
ATOM 927 C C . LYS A 1 122 ? 16.953 7.711 -19.295 1.00 50.84 122 LYS A C 1
ATOM 929 O O . LYS A 1 122 ? 17.674 7.027 -18.578 1.00 50.84 122 LYS A O 1
ATOM 934 N N . THR A 1 123 ? 15.917 7.202 -19.970 1.00 47.28 123 THR A N 1
ATOM 935 C CA . THR A 1 123 ? 15.567 5.768 -19.955 1.00 47.28 123 THR A CA 1
ATOM 936 C C . THR A 1 123 ? 16.178 4.965 -21.107 1.00 47.28 123 THR A C 1
ATOM 938 O O . THR A 1 123 ? 15.811 3.810 -21.290 1.00 47.28 123 THR A O 1
ATOM 941 N N . SER A 1 124 ? 17.139 5.503 -21.867 1.00 43.25 124 SER A N 1
ATOM 942 C CA . SER A 1 124 ? 18.067 4.653 -22.627 1.00 43.25 124 SER A CA 1
ATOM 943 C C . SER A 1 124 ? 19.116 4.094 -21.662 1.00 43.25 124 SER A C 1
ATOM 945 O O . SER A 1 124 ? 20.292 4.451 -21.707 1.00 43.25 124 SER A O 1
ATOM 947 N N . ILE A 1 125 ? 18.660 3.279 -20.713 1.00 47.91 125 ILE A N 1
ATOM 948 C CA . ILE A 1 125 ? 19.538 2.301 -20.087 1.00 47.91 125 ILE A CA 1
ATOM 949 C C . ILE A 1 125 ? 19.775 1.288 -21.202 1.00 47.91 125 ILE A C 1
ATOM 951 O O . ILE A 1 125 ? 18.843 0.576 -21.574 1.00 47.91 125 ILE A O 1
ATOM 955 N N . ASP A 1 126 ? 20.972 1.295 -21.787 1.00 39.50 126 ASP A N 1
ATOM 956 C CA . ASP A 1 126 ? 21.442 0.216 -22.655 1.00 39.50 126 ASP A CA 1
ATOM 957 C C . ASP A 1 126 ? 21.389 -1.086 -21.845 1.00 39.50 126 ASP A C 1
ATOM 959 O O . ASP A 1 126 ? 22.315 -1.439 -21.117 1.00 39.50 126 ASP A O 1
ATOM 963 N N . TYR A 1 127 ? 20.260 -1.786 -21.915 1.00 44.94 127 TYR A N 1
ATOM 964 C CA . TYR A 1 127 ? 20.178 -3.187 -21.535 1.00 44.94 127 TYR A CA 1
ATOM 965 C C . TYR A 1 127 ? 20.763 -3.987 -22.703 1.00 44.94 127 TYR A C 1
ATOM 967 O O . TYR A 1 127 ? 20.041 -4.498 -23.555 1.00 44.94 127 TYR A O 1
ATOM 975 N N . GLU A 1 128 ? 22.094 -4.066 -22.756 1.00 45.09 128 GLU A N 1
ATOM 976 C CA . GLU A 1 128 ? 22.826 -4.987 -23.639 1.00 45.09 128 GLU A CA 1
ATOM 977 C C . GLU A 1 128 ? 22.854 -6.432 -23.099 1.00 45.09 128 GLU A C 1
ATOM 979 O O . GLU A 1 128 ? 23.560 -7.280 -23.642 1.00 45.09 128 GLU A O 1
ATOM 984 N N . GLU A 1 129 ? 22.078 -6.766 -22.060 1.00 50.41 129 GLU A N 1
ATOM 985 C CA . GLU A 1 129 ? 21.959 -8.151 -21.598 1.00 50.41 129 GLU A CA 1
ATOM 986 C C . GLU A 1 129 ? 20.701 -8.844 -22.145 1.00 50.41 129 GLU A C 1
ATOM 988 O O . GLU A 1 129 ? 19.604 -8.275 -22.126 1.00 50.41 129 GLU A O 1
ATOM 993 N N . PRO A 1 130 ? 20.832 -10.088 -22.642 1.00 44.88 130 PRO A N 1
ATOM 994 C CA . PRO A 1 130 ? 19.732 -10.816 -23.250 1.00 44.88 130 PRO A CA 1
ATOM 995 C C . PRO A 1 130 ? 18.611 -11.051 -22.230 1.00 44.88 130 PRO A C 1
ATOM 997 O O . PRO A 1 130 ? 18.794 -11.693 -21.199 1.00 44.88 130 PRO A O 1
ATOM 1000 N N . LEU A 1 131 ? 17.412 -10.575 -22.577 1.00 50.84 131 LEU A N 1
ATOM 1001 C CA . LEU A 1 131 ? 16.162 -10.613 -21.800 1.00 50.84 131 LEU A CA 1
ATOM 1002 C C . LEU A 1 131 ? 15.632 -12.028 -21.461 1.00 50.84 131 LEU A C 1
ATOM 1004 O O . LEU A 1 131 ? 14.477 -12.177 -21.066 1.00 50.84 131 LEU A O 1
ATOM 1008 N N . SER A 1 132 ? 16.430 -13.085 -21.619 1.00 50.28 132 SER A N 1
ATOM 1009 C CA . SER A 1 132 ? 16.002 -14.469 -21.397 1.00 50.28 132 SER A CA 1
ATOM 1010 C C . SER A 1 132 ? 16.189 -14.977 -19.963 1.00 50.28 132 SER A C 1
ATOM 1012 O O . SER A 1 132 ? 15.659 -16.039 -19.653 1.00 50.28 132 SER A O 1
ATOM 1014 N N . GLU A 1 133 ? 16.896 -14.255 -19.082 1.00 47.75 133 GLU A N 1
ATOM 1015 C CA . GLU A 1 133 ? 17.253 -14.766 -17.738 1.00 47.75 133 GLU A CA 1
ATOM 1016 C C . GLU A 1 133 ? 16.778 -13.891 -16.555 1.00 47.75 133 GLU A C 1
ATOM 1018 O O . GLU A 1 133 ? 16.976 -14.239 -15.394 1.00 47.75 133 GLU A O 1
ATOM 1023 N N . ILE A 1 134 ? 16.070 -12.785 -16.810 1.00 50.66 134 ILE A N 1
ATOM 1024 C CA . ILE A 1 134 ? 15.649 -11.834 -15.756 1.00 50.66 134 ILE A CA 1
ATOM 1025 C C . ILE A 1 134 ? 14.357 -12.273 -15.034 1.00 50.66 134 ILE A C 1
ATOM 1027 O O . ILE A 1 134 ? 14.091 -11.867 -13.904 1.00 50.66 134 ILE A O 1
ATOM 1031 N N . VAL A 1 135 ? 13.559 -13.164 -15.628 1.00 51.94 135 VAL A N 1
ATOM 1032 C CA . VAL A 1 135 ? 12.224 -13.506 -15.095 1.00 51.94 135 VAL A CA 1
ATOM 1033 C C . VAL A 1 135 ? 12.279 -14.481 -13.902 1.00 51.94 135 VAL A C 1
ATOM 1035 O O . VAL A 1 135 ? 11.318 -14.589 -13.148 1.00 51.94 135 VAL A O 1
ATOM 1038 N N . VAL A 1 136 ? 13.401 -15.174 -13.661 1.00 50.38 136 VAL A N 1
ATOM 1039 C CA . VAL A 1 136 ? 13.451 -16.274 -12.670 1.00 50.38 136 VAL A CA 1
ATOM 1040 C C . VAL A 1 136 ? 14.093 -15.879 -11.326 1.00 50.38 136 VAL A C 1
ATOM 1042 O O . VAL A 1 136 ? 13.941 -16.606 -10.346 1.00 50.38 136 VAL A O 1
ATOM 1045 N N . SER A 1 137 ? 14.752 -14.719 -11.200 1.00 58.25 137 SER A N 1
ATOM 1046 C CA . SER A 1 137 ? 15.599 -14.434 -10.023 1.00 58.25 137 SER A CA 1
ATOM 1047 C C . SER A 1 137 ? 15.146 -13.299 -9.097 1.00 58.25 137 SER A C 1
ATOM 1049 O O . SER A 1 137 ? 15.811 -13.078 -8.085 1.00 58.25 137 SER A O 1
ATOM 1051 N N . ASN A 1 138 ? 14.013 -12.626 -9.348 1.00 69.62 138 ASN A N 1
ATOM 1052 C CA . ASN A 1 138 ? 13.620 -11.426 -8.585 1.00 69.62 138 ASN A CA 1
ATOM 1053 C C . ASN A 1 138 ? 13.576 -11.691 -7.058 1.00 69.62 138 ASN A C 1
ATOM 1055 O O . ASN A 1 138 ? 14.178 -10.974 -6.264 1.00 69.62 138 ASN A O 1
ATOM 1059 N N . VAL A 1 139 ? 12.987 -12.812 -6.626 1.00 85.69 139 VAL A N 1
ATOM 1060 C CA . VAL A 1 139 ? 12.916 -13.171 -5.193 1.00 85.69 139 VAL A CA 1
ATOM 1061 C C . VAL A 1 139 ? 14.288 -13.519 -4.603 1.00 85.69 139 VAL A C 1
ATOM 1063 O O . VAL A 1 139 ? 14.608 -13.094 -3.493 1.00 85.69 139 VAL A O 1
ATOM 1066 N N . SER A 1 140 ? 15.101 -14.290 -5.332 1.00 86.31 140 SER A N 1
ATOM 1067 C CA . SER A 1 140 ? 16.424 -14.718 -4.856 1.00 86.31 140 SER A CA 1
ATOM 1068 C C . SER A 1 140 ? 17.368 -13.529 -4.710 1.00 86.31 140 SER A C 1
ATOM 1070 O O . SER A 1 140 ? 18.084 -13.432 -3.716 1.00 86.31 140 SER A O 1
ATOM 1072 N N . TRP A 1 141 ? 17.333 -12.608 -5.673 1.00 86.75 141 TRP A N 1
ATOM 1073 C CA . TRP A 1 141 ? 18.154 -11.405 -5.678 1.00 86.75 141 TRP A CA 1
ATOM 1074 C C . TRP A 1 141 ? 17.791 -10.459 -4.527 1.00 86.75 141 TRP A C 1
ATOM 1076 O O . TRP A 1 141 ? 18.674 -10.043 -3.779 1.00 86.75 141 TRP A O 1
ATOM 1086 N N . ILE A 1 142 ? 16.496 -10.199 -4.296 1.00 87.94 142 ILE A N 1
ATOM 1087 C CA . ILE A 1 142 ? 16.047 -9.438 -3.117 1.00 87.94 142 ILE A CA 1
ATOM 1088 C C . ILE A 1 142 ? 16.469 -10.127 -1.816 1.00 87.94 142 ILE A C 1
ATOM 1090 O O . ILE A 1 142 ? 16.921 -9.458 -0.888 1.00 87.94 142 ILE A O 1
ATOM 1094 N N . GLY A 1 143 ? 16.354 -11.456 -1.736 1.00 89.00 143 GLY A N 1
ATOM 1095 C CA . GLY A 1 143 ? 16.791 -12.218 -0.566 1.00 89.00 143 GLY A CA 1
ATOM 1096 C C . GLY A 1 143 ? 18.284 -12.044 -0.275 1.00 89.00 143 GLY A C 1
ATOM 1097 O O . GLY A 1 143 ? 18.668 -11.817 0.873 1.00 89.00 143 GLY A O 1
ATOM 1098 N N . GLU A 1 144 ? 19.125 -12.090 -1.309 1.00 91.69 144 GLU A N 1
ATOM 1099 C CA . GLU A 1 144 ? 20.562 -11.856 -1.175 1.00 91.69 144 GLU A CA 1
ATOM 1100 C C . GLU A 1 144 ? 20.870 -10.418 -0.741 1.00 91.69 144 GLU A C 1
ATOM 1102 O O . GLU A 1 144 ? 21.652 -10.225 0.193 1.00 91.69 144 GLU A O 1
ATOM 1107 N N . LEU A 1 145 ? 20.210 -9.422 -1.339 1.00 92.69 145 LEU A N 1
ATOM 1108 C CA . LEU A 1 145 ? 20.347 -8.015 -0.954 1.00 92.69 145 LEU A CA 1
ATOM 1109 C C . LEU A 1 145 ? 19.988 -7.792 0.518 1.00 92.69 145 LEU A C 1
ATOM 1111 O O . LEU A 1 145 ? 20.728 -7.125 1.238 1.00 92.69 145 LEU A O 1
ATOM 1115 N N . LEU A 1 146 ? 18.878 -8.373 0.985 1.00 92.94 146 LEU A N 1
ATOM 1116 C CA . LEU A 1 146 ? 18.418 -8.243 2.371 1.00 92.94 146 LEU A CA 1
ATOM 1117 C C . LEU A 1 146 ? 19.389 -8.861 3.377 1.00 92.94 146 LEU A C 1
ATOM 1119 O O . LEU A 1 146 ? 19.557 -8.325 4.470 1.00 92.94 146 LEU A O 1
ATOM 1123 N N . ILE A 1 147 ? 20.023 -9.979 3.022 1.00 93.50 147 ILE A N 1
ATOM 1124 C CA . ILE A 1 147 ? 20.932 -10.697 3.922 1.00 93.50 147 ILE A CA 1
ATOM 1125 C C . ILE A 1 147 ? 22.347 -10.115 3.882 1.00 93.50 147 ILE A C 1
ATOM 1127 O O . ILE A 1 147 ? 23.020 -10.112 4.911 1.00 93.50 147 ILE A O 1
ATOM 1131 N N . ARG A 1 148 ? 22.819 -9.639 2.726 1.00 93.75 148 ARG A N 1
ATOM 1132 C CA . ARG A 1 148 ? 24.195 -9.152 2.564 1.00 93.75 148 ARG A CA 1
ATOM 1133 C C . ARG A 1 148 ? 24.316 -7.653 2.790 1.00 93.75 148 ARG A C 1
ATOM 1135 O O . ARG A 1 148 ? 25.043 -7.228 3.680 1.00 93.75 148 ARG A O 1
ATOM 1142 N N . GLU A 1 149 ? 23.622 -6.861 1.982 1.00 93.25 149 GLU A N 1
ATOM 1143 C CA . GLU A 1 149 ? 23.801 -5.408 1.935 1.00 93.25 149 GLU A CA 1
ATOM 1144 C C . GLU A 1 149 ? 22.897 -4.696 2.948 1.00 93.25 149 GLU A C 1
ATOM 1146 O O . GLU A 1 149 ? 23.352 -3.880 3.747 1.00 93.25 149 GLU A O 1
ATOM 1151 N N . TYR A 1 150 ? 21.622 -5.081 2.995 1.00 94.75 150 TYR A N 1
ATOM 1152 C CA . TYR A 1 150 ? 20.608 -4.490 3.868 1.00 94.75 150 TYR A CA 1
ATOM 1153 C C . TYR A 1 150 ? 20.402 -5.267 5.175 1.00 94.75 150 TYR A C 1
ATOM 1155 O O . TYR A 1 150 ? 19.356 -5.137 5.817 1.00 94.75 150 TYR A O 1
ATOM 1163 N N . PHE A 1 151 ? 21.412 -6.023 5.618 1.00 95.94 151 PHE A N 1
ATOM 1164 C CA . PHE A 1 151 ? 21.350 -6.866 6.818 1.00 95.94 151 PHE A CA 1
ATOM 1165 C C . PHE A 1 151 ? 20.885 -6.103 8.064 1.00 95.94 151 PHE A C 1
ATOM 1167 O O . PHE A 1 151 ? 20.086 -6.605 8.858 1.00 95.94 151 PHE A O 1
ATOM 1174 N N . ILE A 1 152 ? 21.373 -4.870 8.233 1.00 97.25 152 ILE A N 1
ATOM 1175 C CA . ILE A 1 152 ? 21.010 -4.034 9.379 1.00 97.25 152 ILE A CA 1
ATOM 1176 C C . ILE A 1 152 ? 19.556 -3.555 9.292 1.00 97.25 152 ILE A C 1
ATOM 1178 O O . ILE A 1 152 ? 18.828 -3.625 10.281 1.00 97.25 152 ILE A O 1
ATOM 1182 N N . SER A 1 153 ? 19.098 -3.144 8.106 1.00 96.38 153 SER A N 1
ATOM 1183 C CA . SER A 1 153 ? 17.712 -2.723 7.882 1.00 96.38 153 SER A CA 1
ATOM 1184 C C . SER A 1 153 ? 16.743 -3.888 8.083 1.00 96.38 153 SER A C 1
ATOM 1186 O O . SER A 1 153 ? 15.688 -3.705 8.689 1.00 96.38 153 SER A O 1
ATOM 1188 N N . PHE A 1 154 ? 17.120 -5.097 7.654 1.00 95.75 154 PHE A N 1
ATOM 1189 C CA . PHE A 1 154 ? 16.340 -6.313 7.878 1.00 95.75 154 PHE A CA 1
ATOM 1190 C C . PHE A 1 154 ? 16.182 -6.630 9.374 1.00 95.75 154 PHE A C 1
ATOM 1192 O O . PHE A 1 154 ? 15.072 -6.893 9.840 1.00 95.75 154 PHE A O 1
ATOM 1199 N N . GLN A 1 155 ? 17.260 -6.531 10.159 1.00 96.94 155 GLN A N 1
ATOM 1200 C CA . GLN A 1 155 ? 17.189 -6.711 11.614 1.00 96.94 155 GLN A CA 1
ATOM 1201 C C . GLN A 1 155 ? 16.318 -5.655 12.296 1.00 96.94 155 GLN A C 1
ATOM 1203 O O . GLN A 1 155 ? 15.507 -5.993 13.159 1.00 96.94 155 GLN A O 1
ATOM 1208 N N . ILE A 1 156 ? 16.455 -4.385 11.902 1.00 98.06 156 ILE A N 1
ATOM 1209 C CA . ILE A 1 156 ? 15.639 -3.294 12.446 1.00 98.06 156 ILE A CA 1
ATOM 1210 C C . ILE A 1 156 ? 14.158 -3.528 12.127 1.00 98.06 156 ILE A C 1
ATOM 1212 O O . ILE A 1 156 ? 13.322 -3.387 13.017 1.00 98.06 156 ILE A O 1
ATOM 1216 N N . ALA A 1 157 ? 13.818 -3.955 10.908 1.00 96.81 157 ALA A N 1
ATOM 1217 C CA . ALA A 1 157 ? 12.446 -4.316 10.555 1.00 96.81 157 ALA A CA 1
ATOM 1218 C C . ALA A 1 157 ? 11.907 -5.457 11.438 1.00 96.81 157 ALA A C 1
ATOM 1220 O O . ALA A 1 157 ? 10.788 -5.367 11.943 1.00 96.81 157 ALA A O 1
ATOM 1221 N N . GLY A 1 158 ? 12.716 -6.490 11.701 1.00 97.31 158 GLY A N 1
ATOM 1222 C CA . GLY A 1 158 ? 12.365 -7.572 12.627 1.00 97.31 158 GLY A CA 1
ATOM 1223 C C . GLY A 1 158 ? 12.104 -7.084 14.057 1.00 97.31 158 GLY A C 1
ATOM 1224 O O . GLY A 1 158 ? 11.110 -7.472 14.673 1.00 97.31 158 GLY A O 1
ATOM 1225 N N . LEU A 1 159 ? 12.943 -6.178 14.570 1.00 98.19 159 LEU A N 1
ATOM 1226 C CA . LEU A 1 159 ? 12.746 -5.551 15.881 1.00 98.19 159 LEU A CA 1
ATOM 1227 C C . LEU A 1 159 ? 11.479 -4.690 15.926 1.00 98.19 159 LEU A C 1
ATOM 1229 O O . LEU A 1 159 ? 10.757 -4.732 16.920 1.00 98.19 159 LEU A O 1
ATOM 1233 N N . ILE A 1 160 ? 11.175 -3.954 14.854 1.00 98.25 160 ILE A N 1
ATOM 1234 C CA . ILE A 1 160 ? 9.943 -3.163 14.739 1.00 98.25 160 ILE A CA 1
ATOM 1235 C C . ILE A 1 160 ? 8.713 -4.076 14.760 1.00 98.25 160 ILE A C 1
ATOM 1237 O O . ILE A 1 160 ? 7.759 -3.781 15.475 1.00 98.25 160 ILE A O 1
ATOM 1241 N N . LEU A 1 161 ? 8.733 -5.203 14.040 1.00 97.25 161 LEU A N 1
ATOM 1242 C CA . LEU A 1 161 ? 7.633 -6.175 14.051 1.00 97.25 161 LEU A CA 1
ATOM 1243 C C . LEU A 1 161 ? 7.434 -6.800 15.437 1.00 97.25 161 LEU A C 1
ATOM 1245 O O . LEU A 1 161 ? 6.300 -6.923 15.903 1.00 97.25 161 LEU A O 1
ATOM 1249 N N .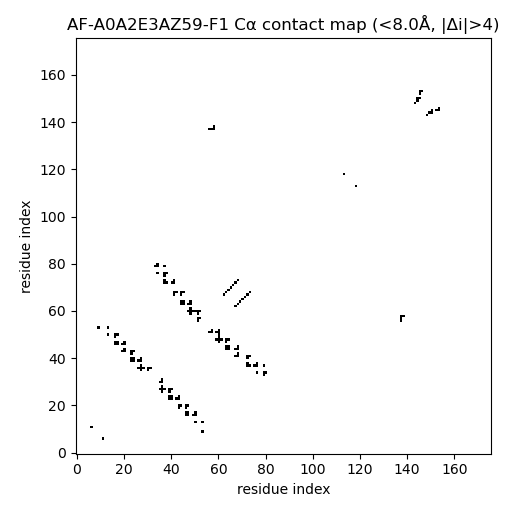 LEU A 1 162 ? 8.526 -7.145 16.122 1.00 98.25 162 LEU A N 1
ATOM 1250 C CA . LEU A 1 162 ? 8.480 -7.654 17.491 1.00 98.25 162 LEU A CA 1
ATOM 1251 C C . LEU A 1 162 ? 7.916 -6.605 18.459 1.00 98.25 162 LEU A C 1
ATOM 1253 O O . LEU A 1 162 ? 7.028 -6.912 19.254 1.00 98.25 162 LEU A O 1
ATOM 1257 N N . ALA A 1 163 ? 8.380 -5.358 18.365 1.00 98.12 163 ALA A N 1
ATOM 1258 C CA . ALA A 1 163 ? 7.881 -4.255 19.179 1.00 98.12 163 ALA A CA 1
ATOM 1259 C C . ALA A 1 163 ? 6.394 -3.973 18.911 1.00 98.12 163 ALA A C 1
ATOM 1261 O O . ALA A 1 163 ? 5.632 -3.781 19.858 1.00 98.12 163 ALA A O 1
ATOM 1262 N N . ALA A 1 164 ? 5.959 -4.009 17.648 1.00 97.31 164 ALA A N 1
ATOM 1263 C CA . ALA A 1 164 ? 4.560 -3.846 17.265 1.00 97.31 164 ALA A CA 1
ATOM 1264 C C . ALA A 1 164 ? 3.672 -4.955 17.853 1.00 97.31 164 ALA A C 1
ATOM 1266 O O . ALA A 1 164 ? 2.600 -4.660 18.381 1.00 97.31 164 ALA A O 1
ATOM 1267 N N . LEU A 1 165 ? 4.130 -6.213 17.829 1.00 97.38 165 LEU A N 1
ATOM 1268 C CA . LEU A 1 165 ? 3.412 -7.342 18.427 1.00 97.38 165 LEU A CA 1
ATOM 1269 C C . LEU A 1 165 ? 3.283 -7.193 19.949 1.00 97.38 165 LEU A C 1
ATOM 1271 O O . LEU A 1 165 ? 2.184 -7.329 20.488 1.00 97.38 165 LEU A O 1
ATOM 1275 N N . ILE A 1 166 ? 4.385 -6.886 20.643 1.00 97.50 166 ILE A N 1
ATOM 1276 C CA . ILE A 1 166 ? 4.372 -6.654 22.097 1.00 97.50 166 ILE A CA 1
ATOM 1277 C C . ILE A 1 166 ? 3.458 -5.472 22.435 1.00 97.50 166 ILE A C 1
ATOM 1279 O O . ILE A 1 166 ? 2.647 -5.577 23.352 1.00 97.50 166 ILE A O 1
ATOM 1283 N N . GLY A 1 167 ? 3.542 -4.377 21.675 1.00 96.50 167 GLY A N 1
ATOM 1284 C CA . GLY A 1 167 ? 2.692 -3.201 21.846 1.00 96.50 167 GLY A CA 1
ATOM 1285 C C . GLY A 1 167 ? 1.206 -3.520 21.676 1.00 96.50 167 GLY A C 1
ATOM 1286 O O . GLY A 1 167 ? 0.398 -3.153 22.527 1.00 96.50 167 GLY A O 1
ATOM 1287 N N . ALA A 1 168 ? 0.838 -4.267 20.632 1.00 95.00 168 ALA A N 1
ATOM 1288 C CA . ALA A 1 168 ? -0.542 -4.694 20.405 1.00 95.00 168 ALA A CA 1
ATOM 1289 C C . ALA A 1 168 ? -1.068 -5.599 21.536 1.00 95.00 168 ALA A C 1
ATOM 1291 O O . ALA A 1 168 ? -2.189 -5.407 22.008 1.00 95.00 168 ALA A O 1
ATOM 1292 N N . LEU A 1 169 ? -0.258 -6.551 22.017 1.00 95.56 169 LEU A N 1
ATOM 1293 C CA . LEU A 1 169 ? -0.621 -7.425 23.140 1.00 95.56 169 LEU A CA 1
ATOM 1294 C C . LEU A 1 169 ? -0.747 -6.659 24.462 1.00 95.56 169 LEU A C 1
ATOM 1296 O O . LEU A 1 169 ? -1.666 -6.926 25.236 1.00 95.56 169 LEU A O 1
ATOM 1300 N N . ALA A 1 170 ? 0.143 -5.698 24.715 1.00 95.19 170 ALA A N 1
ATOM 1301 C CA . ALA A 1 170 ? 0.082 -4.841 25.893 1.00 95.19 170 ALA A CA 1
ATOM 1302 C C . ALA A 1 170 ? -1.194 -3.985 25.904 1.00 95.19 170 ALA A C 1
ATOM 1304 O O . ALA A 1 170 ? -1.836 -3.883 26.944 1.00 95.19 170 ALA A O 1
ATOM 1305 N N . LEU A 1 171 ? -1.609 -3.444 24.749 1.00 93.06 171 LEU A N 1
ATOM 1306 C CA . LEU A 1 171 ? -2.866 -2.697 24.608 1.00 93.06 171 LEU A CA 1
ATOM 1307 C C . LEU A 1 171 ? -4.111 -3.579 24.780 1.00 93.06 171 LEU A C 1
ATOM 1309 O O . LEU A 1 171 ? -5.118 -3.123 25.317 1.00 93.06 171 LEU A O 1
ATOM 1313 N N . LEU A 1 172 ? -4.060 -4.840 24.336 1.00 91.88 172 LEU A N 1
ATOM 1314 C CA . LEU A 1 172 ? -5.172 -5.783 24.496 1.00 91.88 172 LEU A CA 1
ATOM 1315 C C . LEU A 1 172 ? -5.312 -6.282 25.942 1.00 91.88 172 LEU A C 1
ATOM 1317 O O . LEU A 1 172 ? -6.398 -6.697 26.359 1.00 91.88 172 LEU A O 1
ATOM 1321 N N . ARG A 1 173 ? -4.225 -6.249 26.719 1.00 88.44 173 ARG A N 1
ATOM 1322 C CA . ARG A 1 173 ? -4.214 -6.668 28.118 1.00 88.44 173 ARG A CA 1
ATOM 1323 C C . ARG A 1 173 ? -4.980 -5.656 28.969 1.00 88.44 173 ARG A C 1
ATOM 1325 O O . ARG A 1 173 ? -4.414 -4.736 29.544 1.00 88.44 173 ARG A O 1
ATOM 1332 N N . ARG A 1 174 ? -6.290 -5.866 29.080 1.00 78.19 174 ARG A N 1
ATOM 1333 C CA . ARG A 1 174 ? -7.142 -5.148 30.027 1.00 78.19 174 ARG A CA 1
ATOM 1334 C C . ARG A 1 174 ? -6.715 -5.518 31.445 1.00 78.19 174 ARG A C 1
ATOM 1336 O O . ARG A 1 174 ? -6.896 -6.657 31.878 1.00 78.19 174 ARG A O 1
ATOM 1343 N N . GLU A 1 175 ? -6.108 -4.557 32.125 1.00 68.50 175 GLU A N 1
ATOM 1344 C CA . GLU A 1 175 ? -5.785 -4.639 33.544 1.00 68.50 175 GLU A CA 1
ATOM 1345 C C . GLU A 1 175 ? -7.087 -4.899 34.316 1.00 68.50 175 GLU A C 1
ATOM 1347 O O . GLU A 1 175 ? -8.127 -4.294 34.027 1.00 68.50 175 GLU A O 1
ATOM 1352 N N . ARG A 1 176 ? -7.059 -5.884 35.214 1.00 52.31 176 ARG A N 1
ATOM 1353 C CA . ARG A 1 176 ? -8.058 -5.934 36.279 1.00 52.31 176 ARG A CA 1
ATOM 1354 C C . ARG A 1 176 ? -7.727 -4.851 37.285 1.00 52.31 176 ARG A C 1
ATOM 1356 O O . ARG A 1 176 ? -6.520 -4.724 37.581 1.00 52.31 176 ARG A O 1
#

Foldseek 3Di:
DPDPDDQDPLNVLLVVLVVLLVVLVVCLVVDPQVLVSLVSQLVSLLSVLVVCVSVLNPVVSVCSCCPVNNPVSVVSNVVSVVPPDDDPDPPCPVVVVVVVVVVVVVVVVVVCVVPVDPPVVVPPPVPPDDPPPPNPCNVVVVVCCCVPVVVVVVVVVVVVVVVVVVVVVVVVPDDD

Sequence (176 aa):
MEFADLPTLVDIVFWIVALFTIFGSIAIITVNNVFKSAVLLALTMVSISILYFLLSADFIGVIQILVYVGAVSVLIAFAVML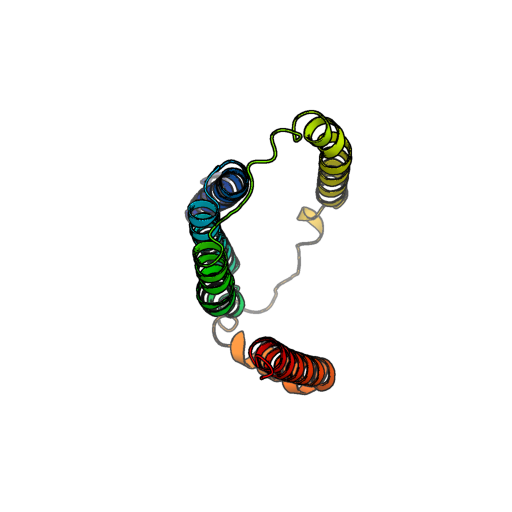VKDVPKSNSANNLINLSIIPSTIFLVIIAFSVGAENWITKTSIDYEEPLSEIVVSNVSWIGELLIREYFISFQIAGLILLAALIGALALLRRER